Protein AF-A0A0G1GV62-F1 (afdb_monomer_lite)

Foldseek 3Di:
DDDPPPPPPVVVVVVVVVVVVVVVVLVVVCPPPPQQCLACVNPQANVRSLVVLVVVLVVLLVLLVCLLQPPPDQQQDDDDPPDQDDSRHSHLVNSLVVNVVSLVSSLVRLVNVLSDLDGNVPPDDDPVVSVVSSVVSVVVSVVSNVVSVVVSVVSSVVSNVCSVCVVVVVVVVVVVVVVVVVVVVVVVVVVVVVVVPPPVPDPPPPDDD

Sequence (209 aa):
MHITVFKNWRVCLAFIIMAIFVNYNIISAADDDETGKYGRENYGDLEDAISAYHENINKIFNDKLEIMVEAEDPITEPPSDDSPCTDENVSTYCVAESAIVEYMDFLAGLQEHAAYATDASQASTTISEMTEYAASRSQIISLEKEYALKALDMALAVYNEFQIMYPLHKEYQDIIKVLESYNSALADFRTTLAEWPSDFIDASTTDCK

Secondary structure (DSSP, 8-state):
----TTTTHHHHHHHHHHHHHHHHHHHTTS-S----TTSTTT-SSHHHHHHHHHHHHHHHHHHHHHHHHH-SS-B-SPPSTTPPPPTTB--HHHHHHHHHHHHHHHHHHHHHHHT-SS-GGGTT--HHHHHHHHHHHHHHHHHHHHHHHHHHHHHHHHHHHHHHHHHHHHHHHHHHHHHHHHHHHHHHHHHHHHHS-STTTTSS-----

pLDDT: mean 81.53, std 16.3, range [40.09, 96.94]

Radius of gyration: 34.92 Å; chains: 1; bounding box: 99×45×115 Å

Structure (mmCIF, N/CA/C/O backbone):
data_AF-A0A0G1GV62-F1
#
_entry.id   AF-A0A0G1GV62-F1
#
loop_
_atom_site.group_PDB
_atom_site.id
_atom_site.type_symbol
_atom_site.label_atom_id
_atom_site.label_alt_id
_atom_site.label_comp_id
_atom_site.label_asym_id
_atom_site.label_entity_id
_atom_site.label_seq_id
_atom_site.pdbx_PDB_ins_code
_atom_site.Cartn_x
_atom_site.Cartn_y
_atom_site.Cartn_z
_atom_site.occupancy
_atom_site.B_iso_or_equiv
_atom_site.auth_seq_id
_atom_site.auth_comp_id
_atom_site.auth_asym_id
_atom_site.auth_atom_id
_atom_site.pdbx_PDB_model_num
ATOM 1 N N . MET A 1 1 ? -34.201 -13.547 62.123 1.00 41.34 1 MET A N 1
ATOM 2 C CA . MET A 1 1 ? -32.983 -12.898 61.595 1.00 41.34 1 MET A CA 1
ATOM 3 C C . MET A 1 1 ? -33.441 -11.811 60.629 1.00 41.34 1 MET A C 1
ATOM 5 O O . MET A 1 1 ? -33.762 -12.111 59.491 1.00 41.34 1 MET A O 1
ATOM 9 N N . HIS A 1 2 ? -33.641 -10.586 61.125 1.00 40.09 2 HIS A N 1
ATOM 10 C CA . HIS A 1 2 ? -34.126 -9.466 60.312 1.00 40.09 2 HIS A CA 1
ATOM 11 C C . HIS A 1 2 ? -32.923 -8.777 59.674 1.00 40.09 2 HIS A C 1
ATOM 13 O O . HIS A 1 2 ? -32.150 -8.119 60.366 1.00 40.09 2 HIS A O 1
ATOM 19 N N . ILE A 1 3 ? -32.747 -8.953 58.366 1.00 51.22 3 ILE A N 1
ATOM 20 C CA . ILE A 1 3 ? -31.731 -8.224 57.610 1.00 51.22 3 ILE A CA 1
ATOM 21 C C . ILE A 1 3 ? -32.244 -6.788 57.460 1.00 51.22 3 ILE A C 1
ATOM 23 O O . ILE A 1 3 ? -33.212 -6.521 56.750 1.00 51.22 3 ILE A O 1
ATOM 27 N N . THR A 1 4 ? -31.637 -5.855 58.187 1.00 50.34 4 THR A N 1
ATOM 28 C CA . THR A 1 4 ? -31.947 -4.423 58.125 1.00 50.34 4 THR A CA 1
ATOM 29 C C . THR A 1 4 ? -31.355 -3.816 56.850 1.00 50.34 4 THR A C 1
ATOM 31 O O . THR A 1 4 ? -30.320 -3.157 56.902 1.00 50.34 4 THR A O 1
ATOM 34 N N . VAL A 1 5 ? -31.985 -4.051 55.695 1.00 53.06 5 VAL A N 1
ATOM 35 C CA . VAL A 1 5 ? -31.489 -3.568 54.385 1.00 53.06 5 VAL A CA 1
ATOM 36 C C . VAL A 1 5 ? -31.775 -2.073 54.147 1.00 53.06 5 VAL A C 1
ATOM 38 O O . VAL A 1 5 ? -31.124 -1.442 53.326 1.00 53.06 5 VAL A O 1
ATOM 41 N N . PHE A 1 6 ? -32.670 -1.431 54.904 1.00 52.16 6 PHE A N 1
ATOM 42 C CA . PHE A 1 6 ? -33.201 -0.109 54.520 1.00 52.16 6 PHE A CA 1
ATOM 43 C C . PHE A 1 6 ? -32.692 1.104 55.311 1.00 52.16 6 PHE A C 1
ATOM 45 O O . PHE A 1 6 ? -33.299 2.171 55.242 1.00 52.16 6 PHE A O 1
ATOM 52 N N . LYS A 1 7 ? -31.577 1.013 56.048 1.00 55.19 7 LYS A N 1
ATOM 53 C CA . LYS A 1 7 ? -31.100 2.181 56.819 1.00 55.19 7 LYS A CA 1
ATOM 54 C C . LYS A 1 7 ? -30.383 3.236 55.962 1.00 55.19 7 LYS A C 1
ATOM 56 O O . LYS A 1 7 ? -30.375 4.404 56.332 1.00 55.19 7 LYS A O 1
ATOM 61 N N . ASN A 1 8 ? -29.871 2.853 54.788 1.00 63.88 8 ASN A N 1
ATOM 62 C CA . ASN A 1 8 ? -29.040 3.716 53.941 1.00 63.88 8 ASN A CA 1
ATOM 63 C C . ASN A 1 8 ? -29.568 3.839 52.498 1.00 63.88 8 ASN A C 1
ATOM 65 O O . ASN A 1 8 ? -28.788 3.846 51.550 1.00 63.88 8 ASN A O 1
ATOM 69 N N . TRP A 1 9 ? -30.886 3.992 52.319 1.00 66.56 9 TRP A N 1
ATOM 70 C CA . TRP A 1 9 ? -31.518 4.276 51.014 1.00 66.56 9 TRP A CA 1
ATOM 71 C C . TRP A 1 9 ? -30.819 5.411 50.244 1.00 66.56 9 TRP A C 1
ATOM 73 O O . TRP A 1 9 ? -30.610 5.307 49.041 1.00 66.56 9 TRP A O 1
ATOM 83 N N . ARG A 1 10 ? -30.359 6.451 50.954 1.00 65.56 10 ARG A N 1
ATOM 84 C CA . ARG A 1 10 ? -29.602 7.571 50.370 1.00 65.56 10 ARG A CA 1
ATOM 85 C C . ARG A 1 10 ? -28.263 7.154 49.752 1.00 65.56 10 ARG A C 1
ATOM 87 O O . ARG A 1 10 ? -27.858 7.752 48.764 1.00 65.56 10 ARG A O 1
ATOM 94 N N . VAL A 1 11 ? -27.597 6.136 50.300 1.00 69.81 11 VAL A N 1
ATOM 95 C CA . VAL A 1 11 ? -26.323 5.621 49.767 1.00 69.81 11 VAL A CA 1
ATOM 96 C C . VAL A 1 11 ? -26.578 4.772 48.524 1.00 69.81 11 VAL A C 1
ATOM 98 O O . VAL A 1 11 ? -25.890 4.951 47.529 1.00 69.81 11 VAL A O 1
ATOM 101 N N . CYS A 1 12 ? -27.614 3.927 48.524 1.00 69.69 12 CYS A N 1
ATOM 102 C CA . CYS A 1 12 ? -28.009 3.185 47.321 1.00 69.69 12 CYS A CA 1
ATOM 103 C C . CYS A 1 12 ? -28.415 4.123 46.177 1.00 69.69 12 CYS A C 1
ATOM 105 O O . CYS A 1 12 ? -28.006 3.908 45.043 1.00 69.69 12 CYS A O 1
ATOM 107 N N . LEU A 1 13 ? -29.156 5.196 46.470 1.00 73.75 13 LEU A N 1
ATOM 108 C CA . LEU A 1 13 ? -29.527 6.200 45.469 1.00 73.75 13 LEU A CA 1
ATOM 109 C C . LEU A 1 13 ? -28.310 6.962 44.941 1.00 73.75 13 LEU A C 1
ATOM 111 O O . LEU A 1 13 ? -28.230 7.205 43.745 1.00 73.75 13 LEU A O 1
ATOM 115 N N . ALA A 1 14 ? -27.342 7.286 45.802 1.00 71.94 14 ALA A N 1
ATOM 116 C CA . ALA A 1 14 ? -26.087 7.898 45.377 1.00 71.94 14 ALA A CA 1
ATOM 117 C C . ALA A 1 14 ? -25.271 6.964 44.468 1.00 71.94 14 ALA A C 1
ATOM 119 O O . ALA A 1 14 ? -24.741 7.425 43.465 1.00 71.94 14 ALA A O 1
ATOM 120 N N . PHE A 1 15 ? -25.226 5.658 44.759 1.00 71.69 15 PHE A N 1
ATOM 121 C CA . PHE A 1 15 ? -24.592 4.668 43.881 1.00 71.69 15 PHE A CA 1
ATOM 122 C C . PHE A 1 15 ? -25.319 4.520 42.542 1.00 71.69 15 PHE A C 1
ATOM 124 O O . PHE A 1 15 ? -24.663 4.430 41.513 1.00 71.69 15 PHE A O 1
ATOM 131 N N . ILE A 1 16 ? -26.655 4.545 42.531 1.00 72.62 16 ILE A N 1
ATOM 132 C CA . ILE A 1 16 ? -27.442 4.476 41.293 1.00 72.62 16 ILE A CA 1
ATOM 133 C C . ILE A 1 16 ? -27.262 5.755 40.467 1.00 72.62 16 ILE A C 1
ATOM 135 O O . ILE A 1 16 ? -27.030 5.665 39.270 1.00 72.62 16 ILE A O 1
ATOM 139 N N . ILE A 1 17 ? -27.297 6.939 41.085 1.00 71.38 17 ILE A N 1
ATOM 140 C CA . ILE A 1 17 ? -27.059 8.215 40.391 1.00 71.38 17 ILE A CA 1
ATOM 141 C C . ILE A 1 17 ? -25.622 8.285 39.873 1.00 71.38 17 ILE A C 1
ATOM 143 O O . ILE A 1 17 ? -25.415 8.727 38.753 1.00 71.38 17 ILE A O 1
ATOM 147 N N . MET A 1 18 ? -24.637 7.814 40.641 1.00 68.56 18 MET A N 1
ATOM 148 C CA . MET A 1 18 ? -23.247 7.749 40.191 1.00 68.56 18 MET A CA 1
ATOM 149 C C . MET A 1 18 ? -23.082 6.740 39.048 1.00 68.56 18 MET A C 1
ATOM 151 O O . MET A 1 18 ? -22.407 7.054 38.080 1.00 68.56 18 MET A O 1
ATOM 155 N N . ALA A 1 19 ? -23.750 5.584 39.092 1.00 67.12 19 ALA A N 1
ATOM 156 C CA . ALA A 1 19 ? -23.754 4.620 37.992 1.00 67.12 19 ALA A CA 1
ATOM 157 C C . ALA A 1 19 ? -24.444 5.174 36.735 1.00 67.12 19 ALA A C 1
ATOM 159 O O . ALA A 1 19 ? -23.951 4.960 35.634 1.00 67.12 19 ALA A O 1
ATOM 160 N N . ILE A 1 20 ? -25.539 5.928 36.887 1.00 67.88 20 ILE A N 1
ATOM 161 C CA . ILE A 1 20 ? -26.210 6.623 35.780 1.00 67.88 20 ILE A CA 1
ATOM 162 C C . ILE A 1 20 ? -25.319 7.738 35.235 1.00 67.88 20 ILE A C 1
ATOM 164 O O . ILE A 1 20 ? -25.226 7.871 34.029 1.00 67.88 20 ILE A O 1
ATOM 168 N N . PHE A 1 21 ? -24.639 8.512 36.081 1.00 58.66 21 PHE A N 1
ATOM 169 C CA . PHE A 1 21 ? -23.766 9.608 35.653 1.00 58.66 21 PHE A CA 1
ATOM 170 C C . PHE A 1 21 ? -22.481 9.096 34.990 1.00 58.66 21 PHE A C 1
ATOM 172 O O . PHE A 1 21 ? -22.032 9.658 33.998 1.00 58.66 21 PHE A O 1
ATOM 179 N N . VAL A 1 22 ? -21.907 7.998 35.490 1.00 59.06 22 VAL A N 1
ATOM 180 C CA . VAL A 1 22 ? -20.773 7.314 34.854 1.00 59.06 22 VAL A CA 1
ATOM 181 C C . VAL A 1 22 ? -21.207 6.698 33.522 1.00 59.06 22 VAL A C 1
ATOM 183 O O . VAL A 1 22 ? -20.538 6.940 32.527 1.00 59.06 22 VAL A O 1
ATOM 186 N N . ASN A 1 23 ? -22.354 6.010 33.454 1.00 53.78 23 ASN A N 1
ATOM 187 C CA . ASN A 1 23 ? -22.880 5.510 32.177 1.00 53.78 23 ASN A CA 1
ATOM 188 C C . ASN A 1 23 ? -23.264 6.640 31.215 1.00 53.78 23 ASN A C 1
ATOM 190 O O . ASN A 1 23 ? -23.019 6.516 30.027 1.00 53.78 23 ASN A O 1
ATOM 194 N N . TYR A 1 24 ? -23.823 7.750 31.699 1.00 48.56 24 TYR A N 1
ATOM 195 C CA . TYR A 1 24 ? -24.191 8.887 30.857 1.00 48.56 24 TYR A CA 1
ATOM 196 C C . TYR A 1 24 ? -22.956 9.575 30.279 1.00 48.56 24 TYR A C 1
ATOM 198 O O . TYR A 1 24 ? -22.978 9.920 29.112 1.00 48.56 24 TYR A O 1
ATOM 206 N N . ASN A 1 25 ? -21.861 9.706 31.036 1.00 49.88 25 ASN A N 1
ATOM 207 C CA . ASN A 1 25 ? -20.601 10.223 30.489 1.00 49.88 25 ASN A CA 1
ATOM 208 C C . ASN A 1 25 ? -19.896 9.224 29.550 1.00 49.88 25 ASN A C 1
ATOM 210 O O . ASN A 1 25 ? -19.138 9.656 28.691 1.00 49.88 25 ASN A O 1
ATOM 214 N N . ILE A 1 26 ? -20.139 7.913 29.683 1.00 50.84 26 ILE A N 1
ATOM 215 C CA . ILE A 1 26 ? -19.696 6.909 28.695 1.00 50.84 26 ILE A CA 1
ATOM 216 C C . ILE A 1 26 ? -20.548 7.004 27.414 1.00 50.84 26 ILE A C 1
ATOM 218 O O . ILE A 1 26 ? -20.011 6.883 26.322 1.00 50.84 26 ILE A O 1
ATOM 222 N N . ILE A 1 27 ? -21.854 7.271 27.536 1.00 48.72 27 ILE A N 1
ATOM 223 C CA . ILE A 1 27 ? -22.791 7.397 26.406 1.00 48.72 27 ILE A CA 1
ATOM 224 C C . ILE A 1 27 ? -22.675 8.768 25.713 1.00 48.72 27 ILE A C 1
ATOM 226 O O . ILE A 1 27 ? -22.803 8.838 24.502 1.00 48.72 27 ILE A O 1
ATOM 230 N N . SER A 1 28 ? -22.399 9.860 26.433 1.00 42.09 28 SER A N 1
ATOM 231 C CA . SER A 1 28 ? -22.287 11.212 25.858 1.00 42.09 28 SER A CA 1
ATOM 232 C C . SER A 1 28 ? -20.890 11.549 25.330 1.00 42.09 28 SER A C 1
ATOM 234 O O . SER A 1 28 ? -20.688 12.645 24.822 1.00 42.09 28 SER A O 1
ATOM 236 N N . ALA A 1 29 ? -19.914 10.652 25.490 1.00 41.72 29 ALA A N 1
ATOM 237 C CA . ALA A 1 29 ? -18.651 10.707 24.753 1.00 41.72 29 ALA A CA 1
ATOM 238 C C . ALA A 1 29 ? -18.779 10.087 23.344 1.00 41.72 29 ALA A C 1
ATOM 240 O O . ALA A 1 29 ? -17.795 10.054 22.614 1.00 41.72 29 ALA A O 1
ATOM 241 N N . ALA A 1 30 ? -19.975 9.603 22.984 1.00 43.72 30 ALA A N 1
ATOM 242 C CA . ALA A 1 30 ? -20.330 9.076 21.669 1.00 43.72 30 ALA A CA 1
ATOM 243 C C . ALA A 1 30 ? -21.072 10.104 20.789 1.00 43.72 30 ALA A C 1
ATOM 245 O O . ALA A 1 30 ? -21.789 9.707 19.882 1.00 43.72 30 ALA A O 1
ATOM 246 N N . ASP A 1 31 ? -20.951 11.405 21.076 1.00 45.16 31 ASP A N 1
ATOM 247 C CA . ASP A 1 31 ? -21.645 12.469 20.333 1.00 45.16 31 ASP A CA 1
ATOM 248 C C . ASP A 1 31 ? -20.617 13.394 19.653 1.00 45.16 31 ASP A C 1
ATOM 250 O O . ASP A 1 31 ? -20.335 14.503 20.102 1.00 45.16 31 ASP A O 1
ATOM 254 N N . ASP A 1 32 ? -19.975 12.842 18.625 1.00 42.38 32 ASP A N 1
ATOM 255 C CA . ASP A 1 32 ? -19.823 13.478 17.312 1.00 42.38 32 ASP A CA 1
ATOM 256 C C . ASP A 1 32 ? -19.691 12.315 16.316 1.00 42.38 32 ASP A C 1
ATOM 258 O O . ASP A 1 32 ? -18.642 11.687 16.175 1.00 42.38 32 ASP A O 1
ATOM 262 N N . ASP A 1 33 ? -20.835 11.953 15.741 1.00 46.84 33 ASP A N 1
ATOM 263 C CA . ASP A 1 33 ? -21.082 10.781 14.900 1.00 46.84 33 ASP A CA 1
ATOM 264 C C . ASP A 1 33 ? -20.497 10.990 13.489 1.00 46.84 33 ASP A C 1
ATOM 266 O O . ASP A 1 33 ? -21.201 10.975 12.480 1.00 46.84 33 ASP A O 1
ATOM 270 N N . GLU A 1 34 ? -19.187 11.235 13.390 1.00 48.31 34 GLU A N 1
ATOM 271 C CA . GLU A 1 34 ? -18.471 10.788 12.197 1.00 48.31 34 GLU A CA 1
ATOM 272 C C . GLU A 1 34 ? -18.281 9.284 12.356 1.00 48.31 34 GLU A C 1
ATOM 274 O O . GLU A 1 34 ? -17.268 8.813 12.873 1.00 48.31 34 GLU A O 1
ATOM 279 N N . THR A 1 35 ? -19.298 8.524 11.942 1.00 59.44 35 THR A N 1
ATOM 280 C CA . THR A 1 35 ? -19.178 7.084 11.710 1.00 59.44 35 THR A CA 1
ATOM 281 C C . THR A 1 35 ? -17.934 6.878 10.863 1.00 59.44 35 THR A C 1
ATOM 283 O O . THR A 1 35 ? -17.905 7.274 9.690 1.00 59.44 35 THR A O 1
ATOM 286 N N . GLY A 1 36 ? -16.877 6.338 11.471 1.00 70.75 36 GLY A N 1
ATOM 287 C CA . GLY A 1 36 ? -15.596 6.205 10.798 1.00 70.75 36 GLY A CA 1
ATOM 288 C C . GLY A 1 36 ? -15.787 5.382 9.529 1.00 70.75 36 GLY A C 1
ATOM 289 O O . GLY A 1 36 ? -16.615 4.467 9.488 1.00 70.75 36 GLY A O 1
ATOM 290 N N . LYS A 1 37 ? -15.017 5.664 8.475 1.00 90.31 37 LYS A N 1
ATOM 291 C CA . LYS A 1 37 ? -15.064 4.886 7.224 1.00 90.31 37 LYS A CA 1
ATOM 292 C C . LYS A 1 37 ? -15.012 3.372 7.479 1.00 90.31 37 LYS A C 1
ATOM 294 O O . LYS A 1 37 ? -15.705 2.619 6.807 1.00 90.31 37 LYS A O 1
ATOM 299 N N . TYR A 1 38 ? -14.241 2.954 8.486 1.00 92.88 38 TYR A N 1
ATOM 300 C CA . TYR A 1 38 ? -14.067 1.567 8.939 1.00 92.88 38 TYR A CA 1
ATOM 301 C C . TYR A 1 38 ? -14.797 1.258 10.258 1.00 92.88 38 TYR A C 1
ATOM 303 O O . TYR A 1 38 ? -14.386 0.383 11.014 1.00 92.88 38 TYR A O 1
ATOM 311 N N . GLY A 1 39 ? -15.815 2.050 10.580 1.00 88.88 39 GLY A N 1
ATOM 312 C CA . GLY A 1 39 ? -16.655 1.917 11.760 1.00 88.88 39 GLY A CA 1
ATOM 313 C C . GLY A 1 39 ? -17.633 0.753 11.660 1.00 88.88 39 GLY A C 1
ATOM 314 O O . GLY A 1 39 ? -17.837 0.170 10.590 1.00 88.88 39 GLY A O 1
ATOM 315 N N . ARG A 1 40 ? -18.302 0.456 12.774 1.00 84.81 40 ARG A N 1
ATOM 316 C CA . ARG A 1 40 ? -19.173 -0.715 12.903 1.00 84.81 40 ARG A CA 1
ATOM 317 C C . ARG A 1 40 ? -20.419 -0.613 12.030 1.00 84.81 40 ARG A C 1
ATOM 319 O O . ARG A 1 40 ? -20.959 -1.631 11.600 1.00 84.81 40 ARG A O 1
ATOM 326 N N . GLU A 1 41 ? -20.895 0.603 11.780 1.00 85.94 41 GLU A N 1
ATOM 327 C CA . GLU A 1 41 ? -22.039 0.827 10.892 1.00 85.94 41 GLU A CA 1
ATOM 328 C C . GLU A 1 41 ? -21.746 0.418 9.445 1.00 85.94 41 GLU A C 1
ATOM 330 O O . GLU A 1 41 ? -22.617 -0.128 8.767 1.00 85.94 41 GLU A O 1
ATOM 335 N N . ASN A 1 42 ? -20.509 0.644 8.997 1.00 88.12 42 ASN A N 1
ATOM 336 C CA . ASN A 1 42 ? -20.049 0.293 7.656 1.00 88.12 42 ASN A CA 1
ATOM 337 C C . ASN A 1 42 ? -19.577 -1.167 7.585 1.00 88.12 42 ASN A C 1
ATOM 339 O O . ASN A 1 42 ? -19.811 -1.845 6.585 1.00 88.12 42 ASN A O 1
ATOM 343 N N . TYR A 1 43 ? -18.963 -1.660 8.662 1.00 89.06 43 TYR A N 1
ATOM 344 C CA . TYR A 1 43 ? -18.427 -3.012 8.777 1.00 89.06 43 TYR A CA 1
ATOM 345 C C . TYR A 1 43 ? -18.874 -3.623 10.104 1.00 89.06 43 TYR A C 1
ATOM 347 O O . TYR A 1 43 ? -18.310 -3.347 11.155 1.00 89.06 43 TYR A O 1
ATOM 355 N N . GLY A 1 44 ? -19.910 -4.466 10.079 1.00 84.00 44 GLY A N 1
ATOM 356 C CA . GLY A 1 44 ? -20.507 -5.015 11.305 1.00 84.00 44 GLY A CA 1
ATOM 357 C C . GLY A 1 44 ? -19.530 -5.800 12.192 1.00 84.00 44 GLY A C 1
ATOM 358 O O . GLY A 1 44 ? -19.688 -5.805 13.424 1.00 84.00 44 GLY A O 1
ATOM 359 N N . ASP A 1 45 ? -18.520 -6.408 11.566 1.00 90.25 45 ASP A N 1
ATOM 360 C CA . ASP A 1 45 ? -17.513 -7.253 12.193 1.00 90.25 45 ASP A CA 1
ATOM 361 C C . ASP A 1 45 ? -16.115 -6.614 12.055 1.00 90.25 45 ASP A C 1
ATOM 363 O O . ASP A 1 45 ? -15.761 -6.049 11.021 1.00 90.25 45 ASP A O 1
ATOM 367 N N . LEU A 1 46 ? -15.305 -6.691 13.119 1.00 90.69 46 LEU A N 1
ATOM 368 C CA . LEU A 1 46 ? -13.969 -6.074 13.167 1.00 90.69 46 LEU A CA 1
ATOM 369 C C . LEU A 1 46 ? -13.028 -6.604 12.075 1.00 90.69 46 LEU A C 1
ATOM 371 O O . LEU A 1 46 ? -12.236 -5.848 11.521 1.00 90.69 46 LEU A O 1
ATOM 375 N N . GLU A 1 47 ? -13.090 -7.900 11.783 1.00 92.00 47 GLU A N 1
ATOM 376 C CA . GLU A 1 47 ? -12.224 -8.534 10.783 1.00 92.00 47 GLU A CA 1
ATOM 377 C C . GLU A 1 47 ? -12.503 -8.017 9.364 1.00 92.00 47 GLU A C 1
ATOM 379 O O . GLU A 1 47 ? -11.566 -7.816 8.587 1.00 92.00 47 GLU A O 1
ATOM 384 N N . ASP A 1 48 ? -13.766 -7.712 9.053 1.00 93.62 48 ASP A N 1
ATOM 385 C CA . ASP A 1 48 ? -14.152 -7.118 7.771 1.00 93.62 48 ASP A CA 1
ATOM 386 C C . ASP A 1 48 ? -13.592 -5.696 7.640 1.00 93.62 48 ASP A C 1
ATOM 388 O O . ASP A 1 48 ? -13.045 -5.339 6.596 1.00 93.62 48 ASP A O 1
ATOM 392 N N . ALA A 1 49 ? -13.653 -4.904 8.719 1.00 94.31 49 ALA A N 1
ATOM 393 C CA . ALA A 1 49 ? -13.076 -3.561 8.760 1.00 94.31 49 ALA A CA 1
ATOM 394 C C . ALA A 1 49 ? -11.552 -3.584 8.542 1.00 94.31 49 ALA A C 1
ATOM 396 O O . ALA A 1 49 ? -11.020 -2.791 7.762 1.00 94.31 49 ALA A O 1
ATOM 397 N N . ILE A 1 50 ? -10.851 -4.517 9.200 1.00 95.25 50 ILE A N 1
ATOM 398 C CA . ILE A 1 50 ? -9.403 -4.727 9.036 1.00 95.25 50 ILE A CA 1
ATOM 399 C C . ILE A 1 50 ? -9.079 -5.113 7.590 1.00 95.25 50 ILE A C 1
ATOM 401 O O . ILE A 1 50 ? -8.192 -4.525 6.972 1.00 95.25 50 ILE A O 1
ATOM 405 N N . SER A 1 51 ? -9.814 -6.074 7.033 1.00 96.00 51 SER A N 1
ATOM 406 C CA . SER A 1 51 ? -9.589 -6.558 5.668 1.00 96.00 51 SER A CA 1
ATOM 407 C C . SER A 1 51 ? -9.788 -5.446 4.640 1.00 96.00 51 SER A C 1
ATOM 409 O O . SER A 1 51 ? -8.924 -5.229 3.792 1.00 96.00 51 SER A O 1
ATOM 411 N N . ALA A 1 52 ? -10.871 -4.676 4.769 1.00 96.69 52 ALA A N 1
ATOM 412 C CA . ALA A 1 52 ? -11.168 -3.555 3.886 1.00 96.69 52 ALA A CA 1
ATOM 413 C C . ALA A 1 52 ? -10.089 -2.461 3.933 1.00 96.69 52 ALA A C 1
ATOM 415 O O . ALA A 1 52 ? -9.751 -1.883 2.900 1.00 96.69 52 ALA A O 1
ATOM 416 N N . TYR A 1 53 ? -9.522 -2.183 5.111 1.00 96.69 53 TYR A N 1
ATOM 417 C CA . TYR A 1 53 ? -8.403 -1.250 5.244 1.00 96.69 53 TYR A CA 1
ATOM 418 C C . TYR A 1 53 ? -7.175 -1.726 4.458 1.00 96.69 53 TYR A C 1
ATOM 420 O O . TYR A 1 53 ? -6.650 -0.983 3.626 1.00 96.69 53 TYR A O 1
ATOM 428 N N . HIS A 1 54 ? -6.746 -2.976 4.660 1.00 96.50 54 HIS A N 1
ATOM 429 C CA . HIS A 1 54 ? -5.579 -3.523 3.958 1.00 96.50 54 HIS A CA 1
ATOM 430 C C . HIS A 1 54 ? -5.795 -3.600 2.446 1.00 96.50 54 HIS A C 1
ATOM 432 O O . HIS A 1 54 ? -4.875 -3.319 1.678 1.00 96.50 54 HIS A O 1
ATOM 438 N N . GLU A 1 55 ? -7.006 -3.930 1.993 1.00 96.94 55 GLU A N 1
ATOM 439 C CA . GLU A 1 55 ? -7.365 -3.894 0.572 1.00 96.94 55 GLU A CA 1
ATOM 440 C C . GLU A 1 55 ? -7.258 -2.481 -0.016 1.00 96.94 55 GLU A C 1
ATOM 442 O O . GLU A 1 55 ? -6.662 -2.308 -1.082 1.00 96.94 55 GLU A O 1
ATOM 447 N N . ASN A 1 56 ? -7.765 -1.464 0.685 1.00 96.50 56 ASN A N 1
ATOM 448 C CA . ASN A 1 56 ? -7.697 -0.074 0.230 1.00 96.50 56 ASN A CA 1
ATOM 449 C C . ASN A 1 56 ? -6.261 0.457 0.200 1.00 96.50 56 ASN A C 1
ATOM 451 O O . ASN A 1 56 ? -5.873 1.101 -0.775 1.00 96.50 56 ASN A O 1
ATOM 455 N N . ILE A 1 57 ? -5.449 0.145 1.212 1.00 96.69 57 ILE A N 1
ATOM 456 C CA . ILE A 1 57 ? -4.024 0.490 1.210 1.00 96.69 57 ILE A CA 1
ATOM 457 C C . ILE A 1 57 ? -3.319 -0.182 0.032 1.00 96.69 57 ILE A C 1
ATOM 459 O O . ILE A 1 57 ? -2.650 0.497 -0.745 1.00 96.69 57 ILE A O 1
ATOM 463 N N . ASN A 1 58 ? -3.511 -1.488 -0.166 1.00 96.81 58 ASN A N 1
ATOM 464 C CA . ASN A 1 58 ? -2.919 -2.200 -1.299 1.00 96.81 58 ASN A CA 1
ATOM 465 C C . ASN A 1 58 ? -3.320 -1.574 -2.635 1.00 96.81 58 ASN A C 1
ATOM 467 O O . ASN A 1 58 ? -2.481 -1.441 -3.523 1.00 96.81 58 ASN A O 1
ATOM 471 N N . LYS A 1 59 ? -4.581 -1.161 -2.772 1.00 96.94 59 LYS A N 1
ATOM 472 C CA . LYS A 1 59 ? -5.059 -0.463 -3.960 1.00 96.94 59 LYS A CA 1
ATOM 473 C C . LYS A 1 59 ? -4.320 0.859 -4.181 1.00 96.94 59 LYS A C 1
ATOM 475 O O . LYS A 1 59 ? -3.823 1.070 -5.278 1.00 96.94 59 LYS A O 1
ATOM 480 N N . ILE A 1 60 ? -4.166 1.696 -3.151 1.00 95.50 60 ILE A N 1
ATOM 481 C CA . ILE A 1 60 ? -3.413 2.961 -3.251 1.00 95.50 60 ILE A CA 1
ATOM 482 C C . ILE A 1 60 ? -1.999 2.716 -3.781 1.00 95.50 60 ILE A C 1
ATOM 484 O O . ILE A 1 60 ? -1.565 3.388 -4.715 1.00 95.50 60 ILE A O 1
ATOM 488 N N . PHE A 1 61 ? -1.279 1.749 -3.211 1.00 96.81 61 PHE A N 1
ATOM 489 C CA . PHE A 1 61 ? 0.081 1.445 -3.655 1.00 96.81 61 PHE A CA 1
ATOM 490 C C . PHE A 1 61 ? 0.110 0.878 -5.078 1.00 96.81 61 PHE A C 1
ATOM 492 O O . PHE A 1 61 ? 0.926 1.317 -5.886 1.00 96.81 61 PHE A O 1
ATOM 499 N N . ASN A 1 62 ? -0.775 -0.065 -5.405 1.00 96.12 62 ASN A N 1
ATOM 500 C CA . ASN A 1 62 ? -0.808 -0.704 -6.720 1.00 96.12 62 ASN A CA 1
ATOM 501 C C . ASN A 1 62 ? -1.177 0.279 -7.834 1.00 96.12 62 ASN A C 1
ATOM 503 O O . ASN A 1 62 ? -0.481 0.307 -8.844 1.00 96.12 62 ASN A O 1
ATOM 507 N N . ASP A 1 63 ? -2.193 1.120 -7.629 1.00 95.88 63 ASP A N 1
ATOM 508 C CA . ASP A 1 63 ? -2.622 2.124 -8.609 1.00 95.88 63 ASP A CA 1
ATOM 509 C C . ASP A 1 63 ? -1.462 3.097 -8.913 1.00 95.88 63 ASP A C 1
ATOM 511 O O . ASP A 1 63 ? -1.177 3.425 -10.063 1.00 95.88 63 ASP A O 1
ATOM 515 N N . LYS A 1 64 ? -0.712 3.518 -7.885 1.00 94.88 64 LYS A N 1
ATOM 516 C CA . LYS A 1 64 ? 0.444 4.418 -8.048 1.00 94.88 64 LYS A CA 1
ATOM 517 C C . LYS A 1 64 ? 1.643 3.731 -8.705 1.00 94.88 64 LYS A C 1
ATOM 519 O O . LYS A 1 64 ? 2.339 4.357 -9.506 1.00 94.88 64 LYS A O 1
ATOM 524 N N . LEU A 1 65 ? 1.877 2.451 -8.405 1.00 95.19 65 LEU A N 1
ATOM 525 C CA . LEU A 1 65 ? 2.894 1.641 -9.082 1.00 95.19 65 LEU A CA 1
ATOM 526 C C . LEU A 1 65 ? 2.566 1.447 -10.566 1.00 95.19 65 LEU A C 1
ATOM 528 O O . LEU A 1 65 ? 3.467 1.554 -11.393 1.00 95.19 65 LEU A O 1
ATOM 532 N N . GLU A 1 66 ? 1.301 1.201 -10.910 1.00 95.06 66 GLU A N 1
ATOM 533 C CA . GLU A 1 66 ? 0.841 1.080 -12.297 1.00 95.06 66 GLU A CA 1
ATOM 534 C C . GLU A 1 66 ? 1.130 2.368 -13.074 1.00 95.06 66 GLU A C 1
ATOM 536 O O . GLU A 1 66 ? 1.815 2.326 -14.096 1.00 95.06 66 GLU A O 1
ATOM 541 N N . ILE A 1 67 ? 0.755 3.529 -12.523 1.00 94.19 67 ILE A N 1
ATOM 542 C CA . ILE A 1 67 ? 1.066 4.834 -13.128 1.00 94.19 67 ILE A CA 1
ATOM 543 C C . ILE A 1 67 ? 2.579 5.012 -13.307 1.00 94.19 67 ILE A C 1
ATOM 545 O O . ILE A 1 67 ? 3.030 5.435 -14.368 1.00 94.19 67 ILE A O 1
ATOM 549 N N . MET A 1 68 ? 3.385 4.666 -12.301 1.00 92.62 68 MET A N 1
ATOM 550 C CA . MET A 1 68 ? 4.843 4.791 -12.383 1.00 92.62 68 MET A CA 1
ATOM 551 C C . MET A 1 68 ? 5.456 3.894 -13.469 1.00 92.62 68 MET A C 1
ATOM 553 O O . MET A 1 68 ? 6.453 4.265 -14.093 1.00 92.62 68 MET A O 1
ATOM 557 N N . VAL A 1 69 ? 4.883 2.710 -13.687 1.00 92.88 69 VAL A N 1
ATOM 558 C CA . VAL A 1 69 ? 5.364 1.736 -14.670 1.00 92.88 69 VAL A CA 1
ATOM 559 C C . VAL A 1 69 ? 4.965 2.125 -16.089 1.00 92.88 69 VAL A C 1
ATOM 561 O O . VAL A 1 69 ? 5.817 2.046 -16.984 1.00 92.88 69 VAL A O 1
ATOM 564 N N . GLU A 1 70 ? 3.708 2.530 -16.276 1.00 92.00 70 GLU A N 1
ATOM 565 C CA . GLU A 1 70 ? 3.073 2.739 -17.580 1.00 92.00 70 GLU A CA 1
ATOM 566 C C . GLU A 1 70 ? 3.234 4.156 -18.137 1.00 92.00 70 GLU A C 1
ATOM 568 O O . GLU A 1 70 ? 3.304 4.318 -19.357 1.00 92.00 70 GLU A O 1
ATOM 573 N N . ALA A 1 71 ? 3.318 5.181 -17.283 1.00 89.50 71 ALA A N 1
ATOM 574 C CA . ALA A 1 71 ? 3.516 6.549 -17.743 1.00 89.50 71 ALA A CA 1
ATOM 575 C C . ALA A 1 71 ? 4.919 6.736 -18.347 1.00 89.50 71 ALA A C 1
ATOM 577 O O . ALA A 1 71 ? 5.917 6.204 -17.849 1.00 89.50 71 ALA A O 1
ATOM 578 N N . GLU A 1 72 ? 4.994 7.519 -19.427 1.00 84.31 72 GLU A N 1
ATOM 579 C CA . GLU A 1 72 ? 6.264 7.866 -20.078 1.00 84.31 72 GLU A CA 1
ATOM 580 C C . GLU A 1 72 ? 7.112 8.762 -19.162 1.00 84.31 72 GLU A C 1
ATOM 582 O O . GLU A 1 72 ? 8.266 8.434 -18.895 1.00 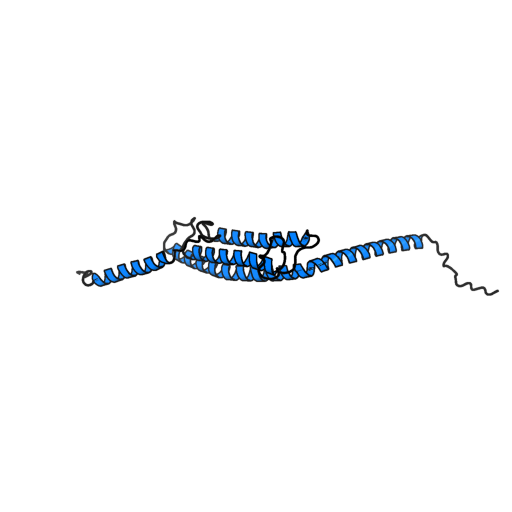84.31 72 GLU A O 1
ATOM 587 N N . ASP A 1 73 ? 6.486 9.796 -18.587 1.00 86.75 73 ASP A N 1
ATOM 588 C CA . ASP A 1 73 ? 7.091 10.750 -17.651 1.00 86.75 73 ASP A CA 1
ATOM 589 C C . ASP A 1 73 ? 6.211 10.908 -16.390 1.00 86.75 73 ASP A C 1
ATOM 591 O O . ASP A 1 73 ? 5.438 11.866 -16.280 1.00 86.75 73 ASP A O 1
ATOM 595 N N . PRO A 1 74 ? 6.258 9.958 -15.435 1.00 89.19 74 PRO A N 1
ATOM 596 C CA . PRO A 1 74 ? 5.469 10.051 -14.211 1.00 89.19 74 PRO A CA 1
ATOM 597 C C . PRO A 1 74 ? 5.910 11.234 -13.335 1.00 89.19 74 PRO A C 1
ATOM 599 O O . PRO A 1 74 ? 7.101 11.508 -13.178 1.00 89.19 74 PRO A O 1
ATOM 602 N N . ILE A 1 75 ? 4.949 11.906 -12.692 1.00 90.06 75 ILE A N 1
ATOM 603 C CA . ILE A 1 75 ? 5.233 13.011 -11.765 1.00 90.06 75 ILE A CA 1
ATOM 604 C C . ILE A 1 75 ? 5.756 12.429 -10.449 1.00 90.06 75 ILE A C 1
ATOM 606 O O . ILE A 1 75 ? 4.996 11.954 -9.607 1.00 90.06 75 ILE A O 1
ATOM 610 N N . THR A 1 76 ? 7.073 12.465 -10.275 1.00 90.19 76 THR A N 1
ATOM 611 C CA . THR A 1 76 ? 7.774 11.899 -9.111 1.00 90.19 76 THR A CA 1
ATOM 612 C C . THR A 1 76 ? 8.128 12.922 -8.041 1.00 90.19 76 THR A C 1
ATOM 614 O O . THR A 1 76 ? 8.536 12.545 -6.940 1.00 90.19 76 THR A O 1
ATOM 617 N N . GLU A 1 77 ? 8.017 14.207 -8.365 1.00 89.81 77 GLU A N 1
ATOM 618 C CA . GLU A 1 77 ? 8.336 15.295 -7.450 1.00 89.81 77 GLU A CA 1
ATOM 619 C C . GLU A 1 77 ? 7.133 15.615 -6.553 1.00 89.81 77 GLU A C 1
ATOM 621 O O . GLU A 1 77 ? 5.985 15.590 -7.016 1.00 89.81 77 GLU A O 1
ATOM 626 N N . PRO A 1 78 ? 7.370 15.907 -5.263 1.00 88.75 78 PRO A N 1
ATOM 627 C CA . PRO A 1 78 ? 6.308 16.395 -4.402 1.00 88.75 78 PRO A CA 1
ATOM 628 C C . PRO A 1 78 ? 5.774 17.732 -4.946 1.00 88.75 78 PRO A C 1
ATOM 630 O O . PRO A 1 78 ? 6.546 18.514 -5.512 1.00 88.75 78 PRO A O 1
ATOM 633 N N . PRO A 1 79 ? 4.472 18.016 -4.782 1.00 87.56 79 PRO A N 1
ATOM 634 C CA . PRO A 1 79 ? 3.895 19.288 -5.196 1.00 87.56 79 PRO A CA 1
ATOM 635 C C . PRO A 1 79 ? 4.629 20.467 -4.538 1.00 87.56 79 PRO A C 1
ATOM 637 O O . PRO A 1 79 ? 4.945 20.443 -3.349 1.00 87.56 79 PRO A O 1
ATOM 640 N N . SER A 1 80 ? 4.907 21.515 -5.316 1.00 80.88 80 SER A N 1
ATOM 641 C CA . SER A 1 80 ? 5.427 22.780 -4.790 1.00 80.88 80 SER A CA 1
ATOM 642 C C . SER A 1 80 ? 4.296 23.545 -4.093 1.00 80.88 80 SER A C 1
ATOM 644 O O . SER A 1 80 ? 3.270 23.761 -4.736 1.00 80.88 80 SER A O 1
ATOM 646 N N . ASP A 1 81 ? 4.506 23.912 -2.822 1.00 69.00 81 ASP A N 1
ATOM 647 C CA . ASP A 1 81 ? 3.673 24.711 -1.896 1.00 69.00 81 ASP A CA 1
ATOM 648 C C . ASP A 1 81 ? 2.157 24.834 -2.185 1.00 69.00 81 ASP A C 1
ATOM 650 O O . ASP A 1 81 ? 1.719 25.398 -3.189 1.00 69.00 81 ASP A O 1
ATOM 654 N N . ASP A 1 82 ? 1.355 24.379 -1.213 1.00 68.12 82 ASP A N 1
ATOM 655 C CA . ASP A 1 82 ? -0.115 24.474 -1.096 1.00 68.12 82 ASP A CA 1
ATOM 656 C C . ASP A 1 82 ? -0.958 23.816 -2.207 1.00 68.12 82 ASP A C 1
ATOM 658 O O . ASP A 1 82 ? -2.191 23.830 -2.136 1.00 68.12 82 ASP A O 1
ATOM 662 N N . SER A 1 83 ? -0.342 23.202 -3.220 1.00 77.88 83 SER A N 1
ATOM 663 C CA . SER A 1 83 ? -1.080 22.397 -4.198 1.00 77.88 83 SER A CA 1
ATOM 664 C C . SER A 1 83 ? -1.364 20.988 -3.655 1.00 77.88 83 SER A C 1
ATOM 666 O O . SER A 1 83 ? -0.452 20.339 -3.141 1.00 77.88 83 SER A O 1
ATOM 668 N N . PRO A 1 84 ? -2.619 20.499 -3.738 1.00 83.88 84 PRO A N 1
ATOM 669 C CA . PRO A 1 84 ? -2.950 19.160 -3.273 1.00 83.88 84 PRO A CA 1
ATOM 670 C C . PRO A 1 84 ? -2.274 18.109 -4.153 1.00 83.88 84 PRO A C 1
ATOM 672 O O . PRO A 1 84 ? -2.082 18.315 -5.357 1.00 83.88 84 PRO A O 1
ATOM 675 N N . CYS A 1 85 ? -1.963 16.958 -3.563 1.00 87.88 85 CYS A N 1
ATOM 676 C CA . CYS A 1 85 ? -1.532 15.798 -4.323 1.00 87.88 85 CYS A CA 1
ATOM 677 C C . CYS A 1 85 ? -2.601 15.392 -5.340 1.00 87.88 85 CYS A C 1
ATOM 679 O O . CYS A 1 85 ? -3.772 15.216 -5.009 1.00 87.88 85 CYS A O 1
ATOM 681 N N . THR A 1 86 ? -2.190 15.269 -6.601 1.00 87.44 86 THR A N 1
ATOM 682 C CA . THR A 1 86 ? -3.058 14.798 -7.679 1.00 87.44 86 THR A CA 1
ATOM 683 C C . THR A 1 86 ? -3.002 13.276 -7.783 1.00 87.44 86 THR A C 1
ATOM 685 O O . THR A 1 86 ? -2.020 12.639 -7.389 1.00 87.44 86 THR A O 1
ATOM 688 N N . ASP A 1 87 ? -4.035 12.678 -8.376 1.00 86.88 87 ASP A N 1
ATOM 689 C CA . ASP A 1 87 ? -4.092 11.227 -8.595 1.00 86.88 87 ASP A CA 1
ATOM 690 C C . ASP A 1 87 ? -2.955 10.722 -9.500 1.00 86.88 87 ASP A C 1
ATOM 692 O O . ASP A 1 87 ? -2.506 9.588 -9.358 1.00 86.88 87 ASP A O 1
ATOM 696 N N . GLU A 1 88 ? -2.407 11.586 -10.351 1.00 89.12 88 GLU A N 1
ATOM 697 C CA . GLU A 1 88 ? -1.276 11.279 -11.236 1.00 89.12 88 GLU A CA 1
ATOM 698 C C . GLU A 1 88 ? 0.094 11.445 -10.557 1.00 89.12 88 GLU A C 1
ATOM 700 O O . GLU A 1 88 ? 1.104 10.965 -11.073 1.00 89.12 88 GLU A O 1
ATOM 705 N N . ASN A 1 89 ? 0.163 12.119 -9.403 1.00 91.81 89 ASN A N 1
ATOM 706 C CA . ASN A 1 89 ? 1.418 12.292 -8.681 1.00 91.81 89 ASN A CA 1
ATOM 707 C C . ASN A 1 89 ? 1.774 10.995 -7.940 1.00 91.81 89 ASN A C 1
ATOM 709 O O . ASN A 1 89 ? 1.046 10.544 -7.047 1.00 91.81 89 ASN A O 1
ATOM 713 N N . VAL A 1 90 ? 2.902 10.403 -8.330 1.00 94.50 90 VAL A N 1
ATOM 714 C CA . VAL A 1 90 ? 3.438 9.144 -7.793 1.00 94.50 90 VAL A CA 1
ATOM 715 C C . VAL A 1 90 ? 4.617 9.373 -6.849 1.00 94.50 90 VAL A C 1
ATOM 717 O O . VAL A 1 90 ? 5.304 8.420 -6.481 1.00 94.50 90 VAL A O 1
ATOM 720 N N . SER A 1 91 ? 4.880 10.620 -6.446 1.00 93.88 91 SER A N 1
ATOM 721 C CA . SER A 1 91 ? 5.878 10.914 -5.421 1.00 93.88 91 SER A CA 1
ATOM 722 C C . SER A 1 91 ? 5.559 10.160 -4.132 1.00 93.88 91 SER A C 1
ATOM 724 O O . SER A 1 91 ? 4.403 10.069 -3.712 1.00 93.88 91 SER A O 1
ATOM 726 N N . THR A 1 92 ? 6.598 9.657 -3.464 1.00 94.00 92 THR A N 1
ATOM 727 C CA . THR A 1 92 ? 6.452 9.000 -2.155 1.00 94.00 92 THR A CA 1
ATOM 728 C C . THR A 1 92 ? 5.682 9.874 -1.156 1.00 94.00 92 THR A C 1
ATOM 730 O O . THR A 1 92 ? 4.925 9.347 -0.349 1.00 94.00 92 THR A O 1
ATOM 733 N N . TYR A 1 93 ? 5.815 11.204 -1.237 1.00 92.50 93 TYR A N 1
ATOM 734 C CA . TYR A 1 93 ? 5.045 12.140 -0.415 1.00 92.50 93 TYR A CA 1
ATOM 735 C C . TYR A 1 93 ? 3.533 11.997 -0.628 1.00 92.50 93 TYR A C 1
ATOM 737 O O . TYR A 1 93 ? 2.803 11.809 0.340 1.00 92.50 93 TYR A O 1
ATOM 745 N N . CYS A 1 94 ? 3.069 12.025 -1.880 1.00 92.25 94 CYS A N 1
ATOM 746 C CA . CYS A 1 94 ? 1.643 11.924 -2.185 1.00 92.25 94 CYS A CA 1
ATOM 747 C C . CYS A 1 94 ? 1.059 10.549 -1.856 1.00 92.25 94 CYS A C 1
ATOM 749 O O . CYS A 1 94 ? -0.070 10.456 -1.377 1.00 92.25 94 CYS A O 1
ATOM 751 N N . VAL A 1 95 ? 1.835 9.480 -2.055 1.00 94.38 95 VAL A N 1
ATOM 752 C CA . VAL A 1 95 ? 1.421 8.132 -1.637 1.00 94.38 95 VAL A CA 1
ATOM 753 C C . VAL A 1 95 ? 1.315 8.042 -0.116 1.00 94.38 95 VAL A C 1
ATOM 755 O O . VAL A 1 95 ? 0.332 7.510 0.397 1.00 94.38 95 VAL A O 1
ATOM 758 N N . ALA A 1 96 ? 2.283 8.609 0.611 1.00 94.44 96 ALA A N 1
ATOM 759 C CA . ALA A 1 96 ? 2.248 8.673 2.067 1.00 94.44 96 ALA A CA 1
ATOM 760 C C . ALA A 1 96 ? 1.051 9.481 2.573 1.00 94.44 96 ALA A C 1
ATOM 762 O O . ALA A 1 96 ? 0.376 9.029 3.489 1.00 94.44 96 ALA A O 1
ATOM 763 N N . GLU A 1 97 ? 0.753 10.633 1.972 1.00 92.06 97 GLU A N 1
ATOM 764 C CA . GLU A 1 97 ? -0.405 11.447 2.344 1.00 92.06 97 GLU A CA 1
ATOM 765 C C . GLU A 1 97 ? -1.710 10.653 2.205 1.00 92.06 97 GLU A C 1
ATOM 767 O O . GLU A 1 97 ? -2.454 10.527 3.178 1.00 92.06 97 GLU A O 1
ATOM 772 N N . SER A 1 98 ? -1.955 10.041 1.040 1.00 92.69 98 SER A N 1
ATOM 773 C CA . SER A 1 98 ? -3.161 9.230 0.816 1.00 92.69 98 SER A CA 1
ATOM 774 C C . SER A 1 98 ? -3.252 8.045 1.782 1.00 92.69 98 SER A C 1
ATOM 776 O O . SER A 1 98 ? -4.309 7.784 2.353 1.00 92.69 98 SER A O 1
ATOM 778 N N . ALA A 1 99 ? -2.143 7.341 2.011 1.00 94.12 99 ALA A N 1
ATOM 779 C CA . ALA A 1 99 ? -2.124 6.180 2.893 1.00 94.12 99 ALA A CA 1
ATOM 780 C C . ALA A 1 99 ? -2.268 6.551 4.382 1.00 94.12 99 ALA A C 1
ATOM 782 O O . ALA A 1 99 ? -2.872 5.799 5.148 1.00 94.12 99 ALA A O 1
ATOM 783 N N . ILE A 1 100 ? -1.758 7.714 4.803 1.00 92.31 100 ILE A N 1
ATOM 784 C CA . ILE A 1 100 ? -1.937 8.233 6.166 1.00 92.31 100 ILE A CA 1
ATOM 785 C C . ILE A 1 100 ? -3.395 8.620 6.401 1.00 92.31 100 ILE A C 1
ATOM 787 O O . ILE A 1 100 ? -3.918 8.300 7.465 1.00 92.31 100 ILE A O 1
ATOM 791 N N . VAL A 1 101 ? -4.059 9.265 5.438 1.00 91.69 101 VAL A N 1
ATOM 792 C CA . VAL A 1 101 ? -5.495 9.578 5.545 1.00 91.69 101 VAL A CA 1
ATOM 793 C C . VAL A 1 101 ? -6.298 8.296 5.777 1.00 91.69 101 VAL A C 1
ATOM 795 O O . VAL A 1 101 ? -7.035 8.207 6.756 1.00 91.69 101 VAL A O 1
ATOM 798 N N . GLU A 1 102 ? -6.061 7.259 4.970 1.00 93.81 102 GLU A N 1
ATOM 799 C CA . GLU A 1 102 ? -6.701 5.950 5.161 1.00 93.81 102 GLU A CA 1
ATOM 800 C C . GLU A 1 102 ? -6.389 5.309 6.518 1.00 93.81 102 GLU A C 1
ATOM 802 O O . GLU A 1 102 ? -7.262 4.715 7.150 1.00 93.81 102 GLU A O 1
ATOM 807 N N . TYR A 1 103 ? -5.147 5.425 6.992 1.00 94.25 103 TYR A N 1
ATOM 808 C CA . TYR A 1 103 ? -4.755 4.911 8.301 1.00 94.25 103 TYR A CA 1
ATOM 809 C C . TYR A 1 103 ? -5.447 5.657 9.450 1.00 94.25 103 TYR A C 1
ATOM 811 O O . TYR A 1 103 ? -5.866 5.029 10.422 1.00 94.25 103 TYR A O 1
ATOM 819 N N . MET A 1 104 ? -5.613 6.977 9.349 1.00 92.06 104 MET A N 1
ATOM 820 C CA . MET A 1 104 ? -6.325 7.770 10.354 1.00 92.06 104 MET A CA 1
ATOM 821 C C . MET A 1 104 ? -7.808 7.390 10.421 1.00 92.06 104 MET A C 1
ATOM 823 O O . MET A 1 104 ? -8.326 7.169 11.519 1.00 92.06 104 MET A O 1
ATOM 827 N N . ASP A 1 105 ? -8.458 7.215 9.270 1.00 92.38 105 ASP A N 1
ATOM 828 C CA . ASP A 1 105 ? -9.837 6.722 9.185 1.00 92.38 105 ASP A CA 1
ATOM 829 C C . ASP A 1 105 ? -9.976 5.319 9.791 1.00 92.38 105 ASP A C 1
ATOM 831 O O . ASP A 1 105 ? -10.953 5.004 10.479 1.00 92.38 105 ASP A O 1
ATOM 835 N N . PHE A 1 106 ? -8.980 4.461 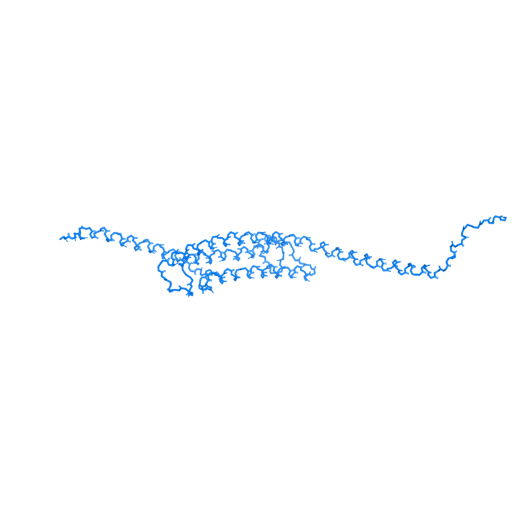9.566 1.00 94.69 106 PHE A N 1
ATOM 836 C CA . PHE A 1 106 ? -8.936 3.123 10.144 1.00 94.69 106 PHE A CA 1
ATOM 837 C C . PHE A 1 106 ? -8.771 3.153 11.664 1.00 94.69 106 PHE A C 1
ATOM 839 O O . PHE A 1 106 ? -9.463 2.422 12.373 1.00 94.69 106 PHE A O 1
ATOM 846 N N . LEU A 1 107 ? -7.924 4.037 12.202 1.00 92.56 107 LEU A N 1
ATOM 847 C CA . LEU A 1 107 ? -7.785 4.218 13.648 1.00 92.56 107 LEU A CA 1
ATOM 848 C C . LEU A 1 107 ? -9.094 4.659 14.308 1.00 92.56 107 LEU A C 1
ATOM 850 O O . LEU A 1 107 ? -9.407 4.162 15.397 1.00 92.56 107 LEU A O 1
ATOM 854 N N . ALA A 1 108 ? -9.840 5.556 13.658 1.00 91.12 108 ALA A N 1
ATOM 855 C CA . ALA A 1 108 ? -11.161 5.978 14.108 1.00 91.12 108 ALA A CA 1
ATOM 856 C C . ALA A 1 108 ? -12.144 4.795 14.114 1.00 91.12 108 ALA A C 1
ATOM 858 O O . ALA A 1 108 ? -12.763 4.520 15.145 1.00 91.12 108 ALA A O 1
ATOM 859 N N . GLY A 1 109 ? -12.194 4.015 13.028 1.00 91.44 109 GLY A N 1
ATOM 860 C CA . GLY A 1 109 ? -13.007 2.797 12.951 1.00 91.44 109 GLY A CA 1
ATOM 861 C C . GLY A 1 109 ? -12.663 1.780 14.045 1.00 91.44 109 GLY A C 1
ATOM 862 O O . GLY A 1 109 ? -13.532 1.329 14.788 1.00 91.44 109 GLY A O 1
ATOM 863 N N . LEU A 1 110 ? -11.376 1.486 14.253 1.00 91.31 110 LEU A N 1
ATOM 864 C CA . LEU A 1 110 ? -10.925 0.591 15.323 1.00 91.31 110 LEU A CA 1
ATOM 865 C C . LEU A 1 110 ? -11.323 1.081 16.722 1.00 91.31 110 LEU A C 1
ATOM 867 O O . LEU A 1 110 ? -11.598 0.269 17.607 1.00 91.31 110 LEU A O 1
ATOM 871 N N . GLN A 1 111 ? -11.317 2.395 16.954 1.00 89.56 111 GLN A N 1
ATOM 872 C CA . GLN A 1 111 ? -11.756 2.974 18.221 1.00 89.56 111 GLN A CA 1
ATOM 873 C C . GLN A 1 111 ? -13.262 2.788 18.436 1.00 89.56 111 GLN A C 1
ATOM 875 O O . GLN A 1 111 ? -13.673 2.450 19.546 1.00 89.56 111 GLN A O 1
ATOM 880 N N . GLU A 1 112 ? -14.064 2.929 17.386 1.00 88.88 112 GLU A N 1
ATOM 881 C CA . GLU A 1 112 ? -15.495 2.636 17.424 1.00 88.88 112 GLU A CA 1
ATOM 882 C C . GLU A 1 112 ? -15.748 1.147 17.709 1.00 88.88 112 GLU A C 1
ATOM 884 O O . GLU A 1 112 ? -16.475 0.795 18.638 1.00 88.88 112 GLU A O 1
ATOM 889 N N . HIS A 1 113 ? -15.056 0.246 17.006 1.00 86.69 113 HIS A N 1
ATOM 890 C CA . HIS A 1 113 ? -15.134 -1.196 17.252 1.00 86.69 113 HIS A CA 1
ATOM 891 C C . HIS A 1 113 ? -14.706 -1.595 18.672 1.00 86.69 113 HIS A C 1
ATOM 893 O O . HIS A 1 113 ? -15.203 -2.600 19.192 1.00 86.69 113 HIS A O 1
ATOM 899 N N . ALA A 1 114 ? -13.807 -0.832 19.303 1.00 85.81 114 ALA A N 1
ATOM 900 C CA . ALA A 1 114 ? -13.374 -1.042 20.683 1.00 85.81 114 ALA A CA 1
ATOM 901 C C . ALA A 1 114 ? -14.431 -0.629 21.722 1.00 85.81 114 ALA A C 1
ATOM 903 O O . ALA A 1 114 ? -14.387 -1.117 22.853 1.00 85.81 114 ALA A O 1
ATOM 904 N N . ALA A 1 115 ? -15.389 0.232 21.360 1.00 84.88 115 ALA A N 1
ATOM 905 C CA . ALA A 1 115 ? -16.498 0.611 22.238 1.00 84.88 115 ALA A CA 1
ATOM 906 C C . ALA A 1 115 ? -17.498 -0.540 22.456 1.00 84.88 115 ALA A C 1
ATOM 908 O O . ALA A 1 115 ? -18.291 -0.512 23.400 1.00 84.88 115 ALA A O 1
ATOM 909 N N . TYR A 1 116 ? -17.443 -1.576 21.614 1.00 80.94 116 TYR A N 1
ATOM 910 C CA . TYR A 1 116 ? -18.351 -2.714 21.654 1.00 80.94 116 TYR A CA 1
ATOM 911 C C . TYR A 1 116 ? -17.656 -3.988 22.132 1.00 80.94 116 TYR A C 1
ATOM 913 O O . TYR A 1 116 ? -16.565 -4.343 21.690 1.00 80.94 116 TYR A O 1
ATOM 921 N N . ALA A 1 117 ? -18.335 -4.714 23.023 1.00 75.44 117 ALA A N 1
ATOM 922 C CA . ALA A 1 117 ? -17.830 -5.978 23.547 1.00 75.44 117 ALA A CA 1
ATOM 923 C C . ALA A 1 117 ? -17.871 -7.108 22.510 1.00 75.44 117 ALA A C 1
ATOM 925 O O . ALA A 1 117 ? -17.055 -8.012 22.602 1.00 75.44 117 ALA A O 1
ATOM 926 N N . THR A 1 118 ? -18.797 -7.066 21.548 1.00 77.88 118 THR A N 1
ATOM 927 C CA . THR A 1 118 ? -18.983 -8.096 20.516 1.00 77.88 118 THR A CA 1
ATOM 928 C C . THR A 1 118 ? -19.280 -7.482 19.153 1.00 77.88 118 THR A C 1
ATOM 930 O O . THR A 1 118 ? -19.794 -6.362 19.061 1.00 77.88 118 THR A O 1
ATOM 933 N N . ASP A 1 119 ? -18.980 -8.237 18.098 1.00 78.88 119 ASP A N 1
ATOM 934 C CA . ASP A 1 119 ? -19.373 -7.915 16.726 1.00 78.88 119 ASP A CA 1
ATOM 935 C C . ASP A 1 119 ? -20.891 -7.978 16.523 1.00 78.88 119 ASP A C 1
ATOM 937 O O . ASP A 1 119 ? -21.631 -8.541 17.338 1.00 78.88 119 ASP A O 1
ATOM 941 N N . ALA A 1 120 ? -21.389 -7.343 15.456 1.00 72.12 120 ALA A N 1
ATOM 942 C CA . ALA A 1 120 ? -22.823 -7.323 15.148 1.00 72.12 120 ALA A CA 1
ATOM 943 C C . ALA A 1 120 ? -23.388 -8.741 14.969 1.00 72.12 120 ALA A C 1
ATOM 945 O O . ALA A 1 120 ? -24.510 -9.020 15.399 1.00 72.12 120 ALA A O 1
ATOM 946 N N . SER A 1 121 ? -22.583 -9.656 14.428 1.00 71.25 121 SER A N 1
ATOM 947 C CA . SER A 1 121 ? -22.943 -11.056 14.216 1.00 71.25 121 SER A CA 1
ATOM 948 C C . SER A 1 121 ? -23.044 -11.901 15.502 1.00 71.25 121 SER A C 1
ATOM 950 O O . SER A 1 121 ? -23.677 -12.959 15.483 1.00 71.25 121 SER A O 1
ATOM 952 N N . GLN A 1 122 ? -22.498 -11.449 16.643 1.00 67.25 122 GLN A N 1
ATOM 953 C CA . GLN A 1 122 ? -22.314 -12.272 17.857 1.00 67.25 122 GLN A CA 1
ATOM 954 C C . GLN A 1 122 ? -23.155 -11.857 19.080 1.00 67.25 122 GLN A C 1
ATOM 956 O O . GLN A 1 122 ? -22.804 -12.151 20.222 1.00 67.25 122 GLN A O 1
ATOM 961 N N . ALA A 1 123 ? -24.311 -11.221 18.888 1.00 60.56 123 ALA A N 1
ATOM 962 C CA . ALA A 1 123 ? -25.125 -10.652 19.974 1.00 60.56 123 ALA A CA 1
ATOM 963 C C . ALA A 1 123 ? -25.690 -11.637 21.043 1.00 60.56 123 ALA A C 1
ATOM 965 O O . ALA A 1 123 ? -26.422 -11.195 21.927 1.00 60.56 123 ALA A O 1
ATOM 966 N N . SER A 1 124 ? -25.401 -12.949 20.999 1.00 60.12 124 SER A N 1
ATOM 967 C CA . SER A 1 124 ? -26.048 -13.973 21.85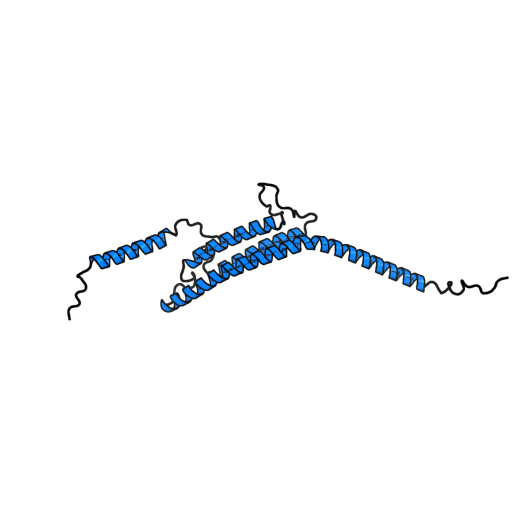6 1.00 60.12 124 SER A CA 1
ATOM 968 C C . SER A 1 124 ? -25.142 -14.745 22.836 1.00 60.12 124 SER A C 1
ATOM 970 O O . SER A 1 124 ? -25.579 -15.741 23.412 1.00 60.12 124 SER A O 1
ATOM 972 N N . THR A 1 125 ? -23.907 -14.301 23.076 1.00 65.88 125 THR A N 1
ATOM 973 C CA . THR A 1 125 ? -22.963 -14.966 24.000 1.00 65.88 125 THR A CA 1
ATOM 974 C C . THR A 1 125 ? -23.311 -14.779 25.481 1.00 65.88 125 THR A C 1
ATOM 976 O O . THR A 1 125 ? -23.897 -13.772 25.889 1.00 65.88 125 THR A O 1
ATOM 979 N N . THR A 1 126 ? -22.923 -15.738 26.325 1.00 76.69 126 THR A N 1
ATOM 980 C CA . THR A 1 126 ? -23.076 -15.628 27.784 1.00 76.69 126 THR A CA 1
ATOM 981 C C . THR A 1 126 ? -22.144 -14.558 28.372 1.00 76.69 126 THR A C 1
ATOM 983 O O . THR A 1 126 ? -21.129 -14.197 27.782 1.00 76.69 126 THR A O 1
ATOM 986 N N . ILE A 1 127 ? -22.448 -14.056 29.578 1.00 71.94 127 ILE A N 1
ATOM 987 C CA . ILE A 1 127 ? -21.649 -13.000 30.240 1.00 71.94 127 ILE A CA 1
ATOM 988 C C . ILE A 1 127 ? -20.177 -13.415 30.434 1.00 71.94 127 ILE A C 1
ATOM 990 O O . ILE A 1 127 ? -19.289 -12.576 30.311 1.00 71.94 127 ILE A O 1
ATOM 994 N N . SER A 1 128 ? -19.917 -14.697 30.723 1.00 73.94 128 SER A N 1
ATOM 995 C CA . SER A 1 128 ? -18.552 -15.216 30.909 1.00 73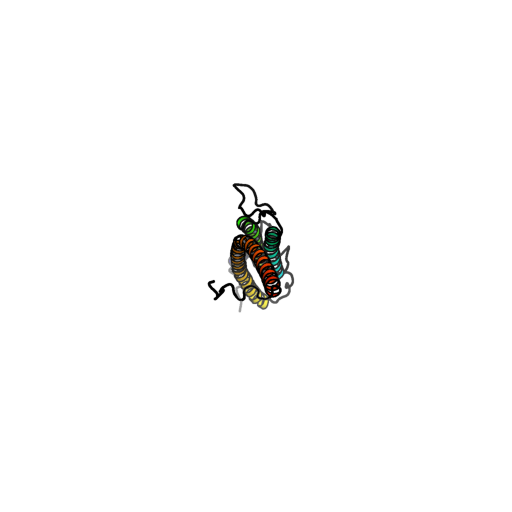.94 128 SER A CA 1
ATOM 996 C C . SER A 1 128 ? -17.758 -15.214 29.599 1.00 73.94 128 SER A C 1
ATOM 998 O O . SER A 1 128 ? -16.598 -14.812 29.579 1.00 73.94 128 SER A O 1
ATOM 1000 N N . GLU A 1 129 ? -18.394 -15.611 28.497 1.00 77.06 129 GLU A N 1
ATOM 1001 C CA . GLU A 1 129 ? -17.786 -15.611 27.159 1.00 77.06 129 GLU A CA 1
ATOM 1002 C C . GLU A 1 129 ? -17.541 -14.180 26.665 1.00 77.06 129 GLU A C 1
ATOM 1004 O O . GLU A 1 129 ? -16.511 -13.895 26.062 1.00 77.06 129 GLU A O 1
ATOM 1009 N N . MET A 1 130 ? -18.438 -13.247 27.002 1.00 77.06 130 MET A N 1
ATOM 1010 C CA . MET A 1 130 ? -18.317 -11.843 26.612 1.00 77.06 130 MET A CA 1
ATOM 1011 C C . MET A 1 130 ? -17.070 -11.174 27.208 1.00 77.06 130 MET A C 1
ATOM 1013 O O . MET A 1 130 ? -16.442 -10.354 26.544 1.00 77.06 130 MET A O 1
ATOM 1017 N N . THR A 1 131 ? -16.675 -11.524 28.440 1.00 78.19 131 THR A N 1
ATOM 1018 C CA . THR A 1 131 ? -15.454 -10.967 29.050 1.00 78.19 131 THR A CA 1
ATOM 1019 C C . THR A 1 131 ? -14.172 -11.474 28.398 1.00 78.19 131 THR A C 1
ATOM 1021 O O . THR A 1 131 ? -13.245 -10.691 28.196 1.00 78.19 131 THR A O 1
ATOM 1024 N N . GLU A 1 132 ? -14.116 -12.760 28.047 1.00 80.69 132 GLU A N 1
ATOM 1025 C CA . GLU A 1 132 ? -12.959 -13.341 27.355 1.00 80.69 132 GLU A CA 1
ATOM 1026 C C . GLU A 1 132 ? -12.847 -12.792 25.932 1.00 80.69 132 GLU A C 1
ATOM 1028 O O . GLU A 1 132 ? -11.769 -12.375 25.504 1.00 80.69 132 GLU A O 1
ATOM 1033 N N . TYR A 1 133 ? -13.977 -12.708 25.231 1.00 80.38 133 TYR A N 1
ATOM 1034 C CA . TYR A 1 133 ? -14.040 -12.168 23.883 1.00 80.38 133 TYR A CA 1
ATOM 1035 C C . TYR A 1 133 ? -13.661 -10.680 23.847 1.00 80.38 133 TYR A C 1
ATOM 1037 O O . TYR A 1 133 ? -12.826 -10.285 23.038 1.00 80.38 133 TYR A O 1
ATOM 1045 N N . ALA A 1 134 ? -14.176 -9.857 24.768 1.00 81.56 134 ALA A N 1
ATOM 1046 C CA . ALA A 1 134 ? -13.811 -8.441 24.846 1.00 81.56 134 ALA A CA 1
ATOM 1047 C C . ALA A 1 134 ? -12.311 -8.235 25.134 1.00 81.56 134 ALA A C 1
ATOM 1049 O O . ALA A 1 134 ? -11.685 -7.341 24.561 1.00 81.56 134 ALA A O 1
ATOM 1050 N N . ALA A 1 135 ? -11.712 -9.075 25.988 1.00 83.56 135 ALA A N 1
ATOM 1051 C CA . ALA A 1 135 ? -10.276 -9.033 26.258 1.00 83.56 135 ALA A CA 1
ATOM 1052 C C . ALA A 1 135 ? -9.449 -9.409 25.016 1.00 83.56 135 ALA A C 1
ATOM 1054 O O . ALA A 1 135 ? -8.508 -8.695 24.666 1.00 83.56 135 ALA A O 1
ATOM 1055 N N . SER A 1 136 ? -9.829 -10.487 24.322 1.00 85.56 136 SER A N 1
ATOM 1056 C CA . SER A 1 136 ? -9.183 -10.911 23.076 1.00 85.56 136 SER A CA 1
ATOM 1057 C C . SER A 1 136 ? -9.314 -9.852 21.980 1.00 85.56 136 SER A C 1
ATOM 1059 O O . SER A 1 136 ? -8.322 -9.508 21.343 1.00 85.56 136 SER A O 1
ATOM 1061 N N . ARG A 1 137 ? -10.501 -9.266 21.812 1.00 85.81 137 ARG A N 1
ATOM 1062 C CA . ARG A 1 137 ? -10.763 -8.185 20.857 1.00 85.81 137 ARG A CA 1
ATOM 1063 C C . ARG A 1 137 ? -9.892 -6.963 21.123 1.00 85.81 137 ARG A C 1
ATOM 1065 O O . ARG A 1 137 ? -9.267 -6.448 20.204 1.00 85.81 137 ARG A O 1
ATOM 1072 N N . SER A 1 138 ? -9.815 -6.515 22.375 1.00 87.38 138 SER A N 1
ATOM 1073 C CA . SER A 1 138 ? -8.967 -5.380 22.760 1.00 87.38 138 SER A CA 1
ATOM 1074 C C . SER A 1 138 ? -7.492 -5.638 22.431 1.00 87.38 138 SER A C 1
ATOM 1076 O O . SER A 1 138 ? -6.802 -4.764 21.903 1.00 87.38 138 SER A O 1
ATOM 1078 N N . GLN A 1 139 ? -7.022 -6.870 22.656 1.00 90.31 139 GLN A N 1
ATOM 1079 C CA . GLN A 1 139 ? -5.678 -7.281 22.263 1.00 90.31 139 GLN A CA 1
ATOM 1080 C C . GLN A 1 139 ? -5.486 -7.259 20.739 1.00 90.31 139 GLN A C 1
ATOM 1082 O O . GLN A 1 139 ? -4.472 -6.735 20.284 1.00 90.31 139 GLN A O 1
ATOM 1087 N N . ILE A 1 140 ? -6.439 -7.783 19.960 1.00 91.19 140 ILE A N 1
ATOM 1088 C CA . ILE A 1 140 ? -6.394 -7.760 18.488 1.00 91.19 140 ILE A CA 1
ATOM 1089 C C . ILE A 1 140 ? -6.310 -6.321 17.988 1.00 91.19 140 ILE A C 1
ATOM 1091 O O . ILE A 1 140 ? -5.394 -5.999 17.247 1.00 91.19 140 ILE A O 1
ATOM 1095 N N . ILE A 1 141 ? -7.191 -5.435 18.459 1.00 91.81 141 ILE A N 1
ATOM 1096 C CA . ILE A 1 141 ? -7.194 -4.020 18.066 1.00 91.81 141 ILE A CA 1
ATOM 1097 C C . ILE A 1 141 ? -5.853 -3.354 18.399 1.00 91.81 141 ILE A C 1
ATOM 1099 O O . ILE A 1 141 ? -5.321 -2.595 17.594 1.00 91.81 141 ILE A O 1
ATOM 1103 N N . SER A 1 142 ? -5.284 -3.627 19.577 1.00 91.94 142 SER A N 1
ATOM 1104 C CA . SER A 1 142 ? -3.986 -3.065 19.960 1.00 91.94 142 SER A CA 1
ATOM 1105 C C . SER A 1 142 ? -2.848 -3.555 19.065 1.00 91.94 142 SER A C 1
ATOM 1107 O O . SER A 1 142 ? -1.985 -2.758 18.706 1.00 91.94 142 SER A O 1
ATOM 1109 N N . LEU A 1 143 ? -2.825 -4.849 18.740 1.00 94.50 143 LEU A N 1
ATOM 1110 C CA . LEU A 1 143 ? -1.818 -5.428 17.851 1.00 94.50 143 LEU A CA 1
ATOM 1111 C C . LEU A 1 143 ? -1.977 -4.900 16.428 1.00 94.50 143 LEU A C 1
ATOM 1113 O O . LEU A 1 143 ? -0.987 -4.551 15.795 1.00 94.50 143 LEU A O 1
ATOM 1117 N N . GLU A 1 144 ? -3.215 -4.779 15.959 1.00 95.00 144 GLU A N 1
ATOM 1118 C CA . GLU A 1 144 ? -3.518 -4.324 14.610 1.00 95.00 144 GLU A CA 1
ATOM 1119 C C . GLU A 1 144 ? -3.059 -2.885 14.381 1.00 95.00 144 GLU A C 1
ATOM 1121 O O . GLU A 1 144 ? -2.428 -2.603 13.371 1.00 95.00 144 GLU A O 1
ATOM 1126 N N . LYS A 1 145 ? -3.255 -1.983 15.351 1.00 93.44 145 LYS A N 1
ATOM 1127 C CA . LYS A 1 145 ? -2.721 -0.610 15.275 1.00 93.44 145 LYS A CA 1
ATOM 1128 C C . LYS A 1 145 ? -1.202 -0.588 15.099 1.00 93.44 145 LYS A C 1
ATOM 1130 O O . LYS A 1 145 ? -0.675 0.190 14.309 1.00 93.44 145 LYS A O 1
ATOM 1135 N N . GLU A 1 146 ? -0.491 -1.435 15.840 1.00 94.44 146 GLU A N 1
ATOM 1136 C CA . GLU A 1 146 ? 0.968 -1.518 15.760 1.00 94.44 146 GLU A CA 1
ATOM 1137 C C . GLU A 1 146 ? 1.432 -2.130 14.432 1.00 94.44 146 GLU A C 1
ATOM 1139 O O . GLU A 1 146 ? 2.386 -1.642 13.822 1.00 94.44 146 GLU A O 1
ATOM 1144 N N . TYR A 1 147 ? 0.776 -3.200 13.982 1.00 95.25 147 TYR A N 1
ATOM 1145 C CA . TYR A 1 147 ? 1.138 -3.900 12.755 1.00 95.25 147 TYR A CA 1
ATOM 1146 C C . TYR A 1 147 ? 0.779 -3.113 11.502 1.00 95.25 147 TYR A C 1
ATOM 1148 O O . TYR A 1 147 ? 1.621 -3.036 10.612 1.00 95.25 147 TYR A O 1
ATOM 1156 N N . ALA A 1 148 ? -0.389 -2.474 11.455 1.00 95.00 148 ALA A N 1
ATOM 1157 C CA . ALA A 1 148 ? -0.793 -1.612 10.351 1.00 95.00 148 ALA A CA 1
ATOM 1158 C C . ALA A 1 148 ? 0.204 -0.463 10.150 1.00 95.00 148 ALA A C 1
ATOM 1160 O O . ALA A 1 148 ? 0.683 -0.263 9.037 1.00 95.00 148 ALA A O 1
ATOM 1161 N N . LEU A 1 149 ? 0.615 0.218 11.228 1.00 93.94 149 LEU A N 1
ATOM 1162 C CA . LEU A 1 149 ? 1.612 1.288 11.139 1.00 93.94 149 LEU A CA 1
ATOM 1163 C C . LEU A 1 149 ? 2.964 0.778 10.626 1.00 93.94 149 LEU A C 1
ATOM 1165 O O . LEU A 1 149 ? 3.547 1.359 9.716 1.00 93.94 149 LEU A O 1
ATOM 1169 N N . LYS A 1 150 ? 3.457 -0.337 11.175 1.00 95.62 150 LYS A N 1
ATOM 1170 C CA . LYS A 1 150 ? 4.730 -0.934 10.739 1.00 95.62 150 LYS A CA 1
ATOM 1171 C C . LYS A 1 150 ? 4.689 -1.401 9.287 1.00 95.62 150 LYS A C 1
ATOM 1173 O O . LYS A 1 150 ? 5.685 -1.265 8.578 1.00 95.62 150 LYS A O 1
ATOM 1178 N N . ALA A 1 151 ? 3.572 -1.986 8.864 1.00 95.44 151 ALA A N 1
ATOM 1179 C CA . ALA A 1 151 ? 3.368 -2.424 7.492 1.00 95.44 151 ALA A CA 1
ATOM 1180 C C . ALA A 1 151 ? 3.333 -1.224 6.541 1.00 95.44 151 ALA A C 1
ATOM 1182 O O . ALA A 1 151 ? 3.995 -1.264 5.507 1.00 95.44 151 ALA A O 1
ATOM 1183 N N . LEU A 1 152 ? 2.649 -0.143 6.924 1.00 94.62 152 LEU A N 1
ATOM 1184 C CA . LEU A 1 152 ? 2.615 1.106 6.171 1.00 94.62 152 LEU A CA 1
ATOM 1185 C C . LEU A 1 152 ? 4.013 1.726 6.029 1.00 94.62 152 LEU A C 1
ATOM 1187 O O . LEU A 1 152 ? 4.430 2.032 4.914 1.00 94.62 152 LEU A O 1
ATOM 1191 N N . ASP A 1 153 ? 4.765 1.846 7.126 1.00 95.00 153 ASP A N 1
ATOM 1192 C CA . ASP A 1 153 ? 6.139 2.366 7.109 1.00 95.00 153 ASP A CA 1
ATOM 1193 C C . ASP A 1 153 ? 7.043 1.539 6.181 1.00 95.00 153 ASP A C 1
ATOM 1195 O O . ASP A 1 153 ? 7.820 2.082 5.392 1.00 95.00 153 ASP A O 1
ATOM 1199 N N . MET A 1 154 ? 6.926 0.209 6.247 1.00 95.88 154 MET A N 1
ATOM 1200 C CA . MET A 1 154 ? 7.679 -0.696 5.382 1.00 95.88 154 MET A CA 1
ATOM 1201 C C . MET A 1 154 ? 7.263 -0.557 3.915 1.00 95.88 154 MET A C 1
ATOM 1203 O O . MET A 1 154 ? 8.130 -0.506 3.045 1.00 95.88 154 MET A O 1
ATOM 1207 N N . ALA A 1 155 ? 5.963 -0.469 3.633 1.00 96.00 155 ALA A N 1
ATOM 1208 C CA . ALA A 1 155 ? 5.444 -0.293 2.282 1.00 96.00 155 ALA A CA 1
ATOM 1209 C C . ALA A 1 155 ? 5.923 1.028 1.667 1.00 96.00 155 ALA A C 1
ATOM 1211 O O . ALA A 1 155 ? 6.385 1.034 0.529 1.00 96.00 155 ALA A O 1
ATOM 1212 N N . LEU A 1 156 ? 5.908 2.126 2.429 1.00 95.50 156 LEU A N 1
ATOM 1213 C CA . LEU A 1 156 ? 6.431 3.419 1.985 1.00 95.50 156 LEU A CA 1
ATOM 1214 C C . LEU A 1 156 ? 7.939 3.378 1.721 1.00 95.50 156 LEU A C 1
ATOM 1216 O O . LEU A 1 156 ? 8.399 3.934 0.725 1.00 95.50 156 LEU A O 1
ATOM 1220 N N . ALA A 1 157 ? 8.710 2.692 2.568 1.00 95.69 157 ALA A N 1
ATOM 1221 C CA . ALA A 1 157 ? 10.143 2.519 2.348 1.00 95.69 157 ALA A CA 1
ATOM 1222 C C . ALA A 1 157 ? 10.428 1.744 1.051 1.00 95.69 157 ALA A C 1
ATOM 1224 O O . ALA A 1 157 ? 11.220 2.199 0.226 1.00 95.69 157 ALA A O 1
ATOM 1225 N N . VAL A 1 158 ? 9.738 0.617 0.840 1.00 96.00 158 VAL A N 1
ATOM 1226 C CA . VAL A 1 158 ? 9.859 -0.197 -0.381 1.00 96.00 158 VAL A CA 1
ATOM 1227 C C . VAL A 1 158 ? 9.410 0.588 -1.613 1.00 96.00 158 VAL A C 1
ATOM 1229 O O . VAL A 1 158 ? 10.067 0.532 -2.650 1.00 96.00 158 VAL A O 1
ATOM 1232 N N . TYR A 1 159 ? 8.324 1.350 -1.507 1.00 95.50 159 TYR A N 1
ATOM 1233 C CA . TYR A 1 159 ? 7.829 2.189 -2.592 1.00 95.50 159 TYR A CA 1
ATOM 1234 C C . TYR A 1 159 ? 8.846 3.267 -2.984 1.00 95.50 159 TYR A C 1
ATOM 1236 O O . TYR A 1 159 ? 9.128 3.449 -4.166 1.00 95.50 159 TYR A O 1
ATOM 1244 N N . ASN A 1 160 ? 9.462 3.936 -2.008 1.00 94.44 160 ASN A N 1
ATOM 1245 C CA . ASN A 1 160 ? 10.504 4.928 -2.261 1.00 94.44 160 ASN A CA 1
ATOM 1246 C C . ASN A 1 160 ? 11.747 4.308 -2.922 1.00 94.44 160 ASN A C 1
ATOM 1248 O O . ASN A 1 160 ? 12.312 4.879 -3.854 1.00 94.44 160 ASN A O 1
ATOM 1252 N N . GLU A 1 161 ? 12.166 3.120 -2.478 1.00 94.56 161 GLU A N 1
ATOM 1253 C CA . GLU A 1 161 ? 13.240 2.375 -3.144 1.00 94.56 161 GLU A CA 1
ATOM 1254 C C . GLU A 1 161 ? 12.867 2.029 -4.588 1.00 94.56 161 GLU A C 1
ATOM 1256 O O . GLU A 1 161 ? 13.676 2.229 -5.494 1.00 94.56 161 GLU A O 1
ATOM 1261 N N . PHE A 1 162 ? 11.637 1.569 -4.825 1.00 94.31 162 PHE A N 1
ATOM 1262 C CA . PHE A 1 162 ? 11.142 1.275 -6.166 1.00 94.31 162 PHE A CA 1
ATOM 1263 C C . PHE A 1 162 ? 11.147 2.521 -7.059 1.00 94.31 162 PHE A C 1
ATOM 1265 O O . PHE A 1 162 ? 11.656 2.459 -8.177 1.00 94.31 162 PHE A O 1
ATOM 1272 N N . GLN A 1 163 ? 10.684 3.663 -6.543 1.00 92.81 163 GLN A N 1
ATOM 1273 C CA . GLN A 1 163 ? 10.672 4.945 -7.249 1.00 92.81 163 GLN A CA 1
ATOM 1274 C C . GLN A 1 163 ? 12.068 5.350 -7.750 1.00 92.81 163 GLN A C 1
ATOM 1276 O O . GLN A 1 163 ? 12.210 5.867 -8.857 1.00 92.81 163 GLN A O 1
ATOM 1281 N N . ILE A 1 164 ? 13.110 5.085 -6.959 1.00 91.50 164 ILE A N 1
ATOM 1282 C CA . ILE A 1 164 ? 14.505 5.382 -7.317 1.00 91.50 164 ILE A CA 1
ATOM 1283 C C . ILE A 1 164 ? 15.073 4.324 -8.276 1.00 91.50 164 ILE A C 1
ATOM 1285 O O . ILE A 1 164 ? 15.809 4.648 -9.209 1.00 91.50 164 ILE A O 1
ATOM 1289 N N . MET A 1 165 ? 14.763 3.047 -8.046 1.00 93.00 165 MET A N 1
ATOM 1290 C CA . MET A 1 165 ? 15.383 1.923 -8.753 1.00 93.00 165 MET A CA 1
ATOM 1291 C C . MET A 1 165 ? 14.755 1.634 -10.117 1.00 93.00 165 MET A C 1
ATOM 1293 O O . MET A 1 165 ? 15.445 1.149 -11.013 1.00 93.00 165 MET A O 1
ATOM 1297 N N . TYR A 1 166 ? 13.470 1.919 -10.306 1.00 92.25 166 TYR A N 1
ATOM 1298 C CA . TYR A 1 166 ? 12.763 1.647 -11.554 1.00 92.25 166 TYR A CA 1
ATOM 1299 C C . TYR A 1 166 ? 13.342 2.369 -12.790 1.00 92.25 166 TYR A C 1
ATOM 1301 O O . TYR A 1 166 ? 13.584 1.693 -13.794 1.00 92.25 166 TYR A O 1
ATOM 1309 N N . PRO A 1 167 ? 13.659 3.681 -12.764 1.00 90.44 167 PRO A N 1
ATOM 1310 C CA . PRO A 1 167 ? 14.314 4.323 -13.907 1.00 90.44 167 PRO A CA 1
ATOM 1311 C C . PRO A 1 167 ? 15.694 3.714 -14.201 1.00 90.44 167 PRO A C 1
ATOM 1313 O O . PRO A 1 167 ? 16.023 3.466 -15.359 1.00 90.44 167 PRO A O 1
ATOM 1316 N N . LEU A 1 168 ? 16.472 3.365 -13.168 1.00 91.00 168 LEU A N 1
ATOM 1317 C CA . LEU A 1 168 ? 17.747 2.657 -13.345 1.00 91.00 168 LEU A CA 1
ATOM 1318 C C . LEU A 1 168 ? 17.547 1.285 -13.998 1.00 91.00 168 LEU A C 1
ATOM 1320 O O . LEU A 1 168 ? 18.342 0.871 -14.840 1.00 91.00 168 LEU A O 1
ATOM 1324 N N . HIS A 1 169 ? 16.481 0.574 -13.631 1.00 92.81 169 HIS A N 1
ATOM 1325 C CA . HIS A 1 169 ? 16.130 -0.699 -14.246 1.00 92.81 169 HIS A CA 1
ATOM 1326 C C . HIS A 1 169 ? 15.848 -0.553 -15.747 1.00 92.81 169 HIS A C 1
ATOM 1328 O O . HIS A 1 169 ? 16.347 -1.374 -16.518 1.00 92.81 169 HIS A O 1
ATOM 1334 N N . LYS A 1 170 ? 15.117 0.490 -16.173 1.00 91.25 170 LYS A N 1
ATOM 1335 C CA . LYS A 1 170 ? 14.880 0.773 -17.601 1.00 91.25 170 LYS A CA 1
ATOM 1336 C C . LYS A 1 170 ? 16.199 0.984 -18.357 1.00 91.25 170 LYS A C 1
ATOM 1338 O O . LYS A 1 170 ? 16.431 0.323 -19.366 1.00 91.25 170 LYS A O 1
ATOM 1343 N N . GLU A 1 171 ? 17.110 1.787 -17.809 1.00 92.50 171 GLU A N 1
ATOM 1344 C CA . GLU A 1 171 ? 18.442 2.001 -18.400 1.00 92.50 171 GLU A CA 1
ATOM 1345 C C . GLU A 1 171 ? 19.246 0.696 -18.517 1.00 92.50 171 GLU A C 1
ATOM 1347 O O . GLU A 1 171 ? 19.865 0.411 -19.545 1.00 92.50 171 GLU A O 1
ATOM 1352 N N . TYR A 1 172 ? 19.210 -0.158 -17.487 1.00 94.31 172 TYR A N 1
ATOM 1353 C CA . TYR A 1 172 ? 19.864 -1.465 -17.547 1.00 94.31 172 TYR A CA 1
ATOM 1354 C C . TYR A 1 172 ? 19.265 -2.377 -18.617 1.00 94.31 172 TYR A C 1
ATOM 1356 O O . TYR A 1 172 ? 20.021 -3.065 -19.306 1.00 94.31 172 TYR A O 1
ATOM 1364 N N . GLN A 1 173 ? 17.939 -2.391 -18.779 1.00 94.44 173 GLN A N 1
ATOM 1365 C CA . GLN A 1 173 ? 17.295 -3.163 -19.842 1.00 94.44 173 GLN A CA 1
ATOM 1366 C C . GLN A 1 173 ? 17.788 -2.725 -21.223 1.00 94.44 173 GLN A C 1
ATOM 1368 O O . GLN A 1 173 ? 18.060 -3.574 -22.073 1.00 94.44 173 GLN A O 1
ATOM 1373 N N . ASP A 1 174 ? 17.947 -1.424 -21.448 1.00 95.06 174 ASP A N 1
ATOM 1374 C CA . ASP A 1 174 ? 18.407 -0.911 -22.735 1.00 95.06 174 ASP A CA 1
ATOM 1375 C C . ASP A 1 174 ? 19.883 -1.224 -22.991 1.00 95.06 174 ASP A C 1
ATOM 1377 O O . ASP A 1 174 ? 20.236 -1.672 -24.085 1.00 95.06 174 ASP A O 1
ATOM 1381 N N . ILE A 1 175 ? 20.739 -1.127 -21.970 1.00 95.75 175 ILE A N 1
ATOM 1382 C CA . ILE A 1 175 ? 22.135 -1.581 -22.061 1.00 95.75 175 ILE A CA 1
ATOM 1383 C C . ILE A 1 175 ? 22.203 -3.075 -22.404 1.00 95.75 175 ILE A C 1
ATOM 1385 O O . ILE A 1 175 ? 22.997 -3.474 -23.259 1.00 95.75 175 ILE A O 1
ATOM 1389 N N . ILE A 1 176 ? 21.372 -3.908 -21.772 1.00 96.19 176 ILE A N 1
ATOM 1390 C CA . ILE A 1 176 ? 21.325 -5.350 -22.045 1.00 96.19 176 ILE A CA 1
ATOM 1391 C C . ILE A 1 176 ? 20.948 -5.605 -23.508 1.00 96.19 176 ILE A C 1
ATOM 1393 O O . ILE A 1 176 ? 21.669 -6.337 -24.185 1.00 96.19 176 ILE A O 1
ATOM 1397 N N . LYS A 1 177 ? 19.907 -4.946 -24.035 1.00 96.19 177 LYS A N 1
ATOM 1398 C CA . LYS A 1 177 ? 19.516 -5.066 -25.454 1.00 96.19 177 LYS A CA 1
ATOM 1399 C C . LYS A 1 177 ? 20.663 -4.689 -26.398 1.00 96.19 177 LYS A C 1
ATOM 1401 O O . LYS A 1 177 ? 20.896 -5.365 -27.402 1.00 96.19 177 LYS A O 1
ATOM 1406 N N . VAL A 1 178 ? 21.413 -3.632 -26.080 1.00 96.00 178 VAL A N 1
ATOM 1407 C CA . VAL A 1 178 ? 22.583 -3.215 -26.873 1.00 96.00 178 VAL A CA 1
ATOM 1408 C C . VAL A 1 178 ? 23.682 -4.280 -26.838 1.00 96.00 178 VAL A C 1
ATOM 1410 O O . VAL A 1 178 ? 24.245 -4.617 -27.882 1.00 96.00 178 VAL A O 1
ATOM 1413 N N . LEU A 1 179 ? 23.977 -4.848 -25.667 1.00 96.12 179 LEU A N 1
ATOM 1414 C CA . LEU A 1 179 ? 24.972 -5.914 -25.521 1.00 96.12 179 LEU A CA 1
ATOM 1415 C C . LEU A 1 179 ? 24.561 -7.197 -26.255 1.00 96.12 179 LEU A C 1
ATOM 1417 O O . LEU A 1 179 ? 25.407 -7.840 -26.879 1.00 96.12 179 LEU A O 1
ATOM 1421 N N . GLU A 1 180 ? 23.278 -7.553 -26.237 1.00 95.81 180 GLU A N 1
ATOM 1422 C CA . GLU A 1 180 ? 22.728 -8.681 -26.996 1.00 95.81 180 GLU A CA 1
ATOM 1423 C C . GLU A 1 180 ? 22.864 -8.468 -28.507 1.00 95.81 180 GLU A C 1
ATOM 1425 O O . GLU A 1 180 ? 23.323 -9.363 -29.227 1.00 95.81 180 GLU A O 1
ATOM 1430 N N . SER A 1 181 ? 22.544 -7.263 -28.988 1.00 95.44 181 SER A N 1
ATOM 1431 C CA . SER A 1 181 ? 22.736 -6.888 -30.391 1.00 95.44 181 SER A CA 1
ATOM 1432 C C . SER A 1 181 ? 24.211 -6.951 -30.790 1.00 95.44 181 SER A C 1
ATOM 1434 O O . SER A 1 181 ? 24.539 -7.440 -31.871 1.00 95.44 181 SER A O 1
ATOM 1436 N N . TYR A 1 182 ? 25.113 -6.482 -29.927 1.00 94.69 182 TYR A N 1
ATOM 1437 C CA . TYR A 1 182 ? 26.553 -6.532 -30.169 1.00 94.69 182 TYR A CA 1
ATOM 1438 C C . TYR A 1 182 ? 27.081 -7.971 -30.216 1.00 94.69 182 TYR A C 1
ATOM 1440 O O . TYR A 1 182 ? 27.842 -8.325 -31.116 1.00 94.69 182 TYR A O 1
ATOM 1448 N N . ASN A 1 183 ? 26.653 -8.824 -29.283 1.00 95.12 183 ASN A N 1
ATOM 1449 C CA . ASN A 1 183 ? 27.031 -10.235 -29.263 1.00 95.12 183 ASN A CA 1
ATOM 1450 C C . ASN A 1 183 ? 26.532 -10.976 -30.514 1.00 95.12 183 ASN A C 1
ATOM 1452 O O . ASN A 1 183 ? 27.273 -11.768 -31.095 1.00 95.12 183 ASN A O 1
ATOM 1456 N N . SER A 1 184 ? 25.312 -10.673 -30.965 1.00 94.88 184 SER A N 1
ATOM 1457 C CA . SER A 1 184 ? 24.755 -11.221 -32.208 1.00 94.88 184 SER A CA 1
ATOM 1458 C C . SER A 1 184 ? 25.589 -10.800 -33.422 1.00 94.88 184 SER A C 1
ATOM 1460 O O . SER A 1 184 ? 26.034 -11.650 -34.188 1.00 94.88 184 SER A O 1
ATOM 1462 N N . ALA A 1 185 ? 25.933 -9.512 -33.531 1.00 93.38 185 ALA A N 1
ATOM 1463 C CA . ALA A 1 185 ? 26.798 -9.015 -34.602 1.00 93.38 185 ALA A CA 1
ATOM 1464 C C . ALA A 1 185 ? 28.209 -9.638 -34.574 1.00 93.38 185 ALA A C 1
ATOM 1466 O O . ALA A 1 185 ? 28.789 -9.935 -35.620 1.00 93.38 185 ALA A O 1
ATOM 1467 N N . LEU A 1 186 ? 28.774 -9.877 -33.385 1.00 93.62 186 LEU A N 1
ATOM 1468 C CA . LEU A 1 186 ? 30.041 -10.598 -33.237 1.00 93.62 186 LEU A CA 1
ATOM 1469 C C . LEU A 1 186 ? 29.941 -12.056 -33.699 1.00 93.62 186 LEU A C 1
ATOM 1471 O O . LEU A 1 186 ? 30.901 -12.576 -34.272 1.00 93.62 186 LEU A O 1
ATOM 1475 N N . ALA A 1 187 ? 28.820 -12.729 -33.438 1.00 93.31 187 ALA A N 1
ATOM 1476 C CA . ALA A 1 187 ? 28.585 -14.092 -33.904 1.00 93.31 187 ALA A CA 1
ATOM 1477 C C . ALA A 1 187 ? 28.504 -14.153 -35.439 1.00 93.31 187 ALA A C 1
ATOM 1479 O O . ALA A 1 187 ? 29.153 -15.007 -36.050 1.00 93.31 187 ALA A O 1
ATOM 1480 N N . ASP A 1 188 ? 27.812 -13.200 -36.063 1.00 92.44 188 ASP A N 1
ATOM 1481 C CA . ASP A 1 188 ? 27.735 -13.075 -37.524 1.00 92.44 188 ASP A CA 1
ATOM 1482 C C . ASP A 1 188 ? 29.112 -12.799 -38.140 1.00 92.44 188 ASP A C 1
ATOM 1484 O O . ASP A 1 188 ? 29.513 -13.437 -39.118 1.00 92.44 188 ASP A O 1
ATOM 1488 N N . PHE A 1 189 ? 29.894 -11.907 -37.524 1.00 90.12 189 PHE A N 1
ATOM 1489 C CA . PHE A 1 189 ? 31.261 -11.620 -37.956 1.00 90.12 189 PHE A CA 1
ATOM 1490 C C . PHE A 1 189 ? 32.174 -12.848 -37.851 1.00 90.12 189 PHE A C 1
ATOM 1492 O O . PHE A 1 189 ? 32.943 -13.123 -38.770 1.00 90.12 189 PHE A O 1
ATOM 1499 N N . ARG A 1 190 ? 32.078 -13.627 -36.764 1.00 87.00 190 ARG A N 1
ATOM 1500 C CA . ARG A 1 190 ? 32.832 -14.884 -36.602 1.00 87.00 190 ARG A CA 1
ATOM 1501 C C . ARG A 1 190 ? 32.449 -15.923 -37.646 1.00 87.00 190 ARG A C 1
ATOM 1503 O O . ARG A 1 190 ? 33.335 -16.589 -38.168 1.00 87.00 190 ARG A O 1
ATOM 1510 N N . THR A 1 191 ? 31.160 -16.047 -37.948 1.00 86.88 191 THR A N 1
ATOM 1511 C CA . THR A 1 191 ? 30.663 -16.953 -38.992 1.00 86.88 191 THR A CA 1
ATOM 1512 C C . THR A 1 191 ? 31.211 -16.537 -40.354 1.00 86.88 191 THR A C 1
ATOM 1514 O O . THR A 1 191 ? 31.787 -17.359 -41.058 1.00 86.88 191 THR A O 1
ATOM 1517 N N . THR A 1 192 ? 31.162 -15.239 -40.662 1.00 84.12 192 THR A N 1
ATOM 1518 C CA . THR A 1 192 ? 31.733 -14.678 -41.894 1.00 84.12 192 THR A CA 1
ATOM 1519 C C . THR A 1 192 ? 33.241 -14.932 -41.982 1.00 84.12 192 THR A C 1
ATOM 1521 O O . THR A 1 192 ? 33.724 -15.393 -43.007 1.00 84.12 192 THR A O 1
ATOM 1524 N N . LEU A 1 193 ? 34.005 -14.693 -40.911 1.00 81.69 193 LEU A N 1
ATOM 1525 C CA . LEU A 1 193 ? 35.443 -14.990 -40.882 1.00 81.69 193 LEU A CA 1
ATOM 1526 C C . LEU A 1 193 ? 35.754 -16.485 -41.018 1.00 81.69 193 LEU A C 1
ATOM 1528 O O . LEU A 1 193 ? 36.774 -16.831 -41.601 1.00 81.69 193 LEU A O 1
ATOM 1532 N N . ALA A 1 194 ? 34.912 -17.368 -40.482 1.00 77.88 194 ALA A N 1
ATOM 1533 C CA . ALA A 1 194 ? 35.092 -18.812 -40.616 1.00 77.88 194 ALA A CA 1
ATOM 1534 C C . ALA A 1 194 ? 34.868 -19.299 -42.058 1.00 77.88 194 ALA A C 1
ATOM 1536 O O . ALA A 1 194 ? 35.482 -20.280 -42.472 1.00 77.88 194 ALA A O 1
ATOM 1537 N N . GLU A 1 195 ? 34.018 -18.610 -42.826 1.00 75.00 195 GLU A N 1
ATOM 1538 C CA . GLU A 1 195 ? 33.829 -18.860 -44.260 1.00 75.00 195 GLU A CA 1
ATOM 1539 C C . GLU A 1 195 ? 34.998 -18.361 -45.111 1.00 75.00 195 GLU A C 1
ATOM 1541 O O . GLU A 1 195 ? 35.145 -18.813 -46.244 1.00 75.00 195 GLU A O 1
ATOM 1546 N N . TRP A 1 196 ? 35.835 -17.459 -44.588 1.00 72.06 196 TRP A N 1
ATOM 1547 C CA . TRP A 1 196 ? 37.062 -17.035 -45.253 1.00 72.06 196 TRP A CA 1
ATOM 1548 C C . TRP A 1 196 ? 38.135 -18.096 -44.985 1.00 72.06 196 TRP A C 1
ATOM 1550 O O . TRP A 1 196 ? 38.671 -18.179 -43.874 1.00 72.06 196 TRP A O 1
ATOM 1560 N N . PRO A 1 197 ? 38.463 -18.945 -45.972 1.00 58.25 197 PRO A N 1
ATOM 1561 C CA . PRO A 1 197 ? 39.423 -20.007 -45.766 1.00 58.25 197 PRO A CA 1
ATOM 1562 C C . PRO A 1 197 ? 40.803 -19.367 -45.681 1.00 58.25 197 PRO A C 1
ATOM 1564 O O . PRO A 1 197 ? 41.303 -18.881 -46.679 1.00 58.25 197 PRO A O 1
ATOM 1567 N N . SER A 1 198 ? 41.376 -19.322 -44.479 1.00 55.81 198 SER A N 1
ATOM 1568 C CA . SER A 1 198 ? 42.814 -19.341 -44.177 1.00 55.81 198 SER A CA 1
ATOM 1569 C C . SER A 1 198 ? 43.815 -18.627 -45.114 1.00 55.81 198 SER A C 1
ATOM 1571 O O . SER A 1 198 ? 44.981 -19.005 -45.114 1.00 55.81 198 SER A O 1
ATOM 1573 N N . ASP A 1 199 ? 43.453 -17.577 -45.849 1.00 51.94 199 ASP A N 1
ATOM 1574 C CA . ASP A 1 199 ? 44.409 -16.785 -46.646 1.00 51.94 199 ASP A CA 1
ATOM 1575 C C . ASP A 1 199 ? 45.296 -15.891 -45.752 1.00 51.94 199 ASP A C 1
ATOM 1577 O O . ASP A 1 199 ? 46.179 -15.182 -46.224 1.00 51.94 199 ASP A O 1
ATOM 1581 N N . PHE A 1 200 ? 45.109 -15.971 -44.428 1.00 53.44 200 PHE A N 1
ATOM 1582 C CA . PHE A 1 200 ? 46.090 -15.546 -43.425 1.00 53.44 200 PHE A CA 1
ATOM 1583 C C . PHE A 1 200 ? 47.125 -16.636 -43.075 1.00 53.44 200 PHE A C 1
ATOM 1585 O O . PHE A 1 200 ? 47.896 -16.463 -42.130 1.00 53.44 200 PHE A O 1
ATOM 1592 N N . ILE A 1 201 ? 47.174 -17.755 -43.807 1.00 51.88 201 ILE A N 1
ATOM 1593 C CA . ILE A 1 201 ? 48.338 -18.647 -43.818 1.00 51.88 201 ILE A CA 1
ATOM 1594 C C . ILE A 1 201 ? 49.382 -17.996 -44.741 1.00 51.88 201 ILE A C 1
ATOM 1596 O O . ILE A 1 201 ? 49.150 -17.848 -45.934 1.00 51.88 201 ILE A O 1
ATOM 1600 N N . ASP A 1 202 ? 50.517 -17.600 -44.159 1.00 49.56 202 ASP A N 1
ATOM 1601 C CA . ASP A 1 202 ? 51.729 -17.056 -44.804 1.00 49.56 202 ASP A CA 1
ATOM 1602 C C . ASP A 1 202 ? 51.806 -15.550 -45.135 1.00 49.56 202 ASP A C 1
ATOM 1604 O O . ASP A 1 202 ? 52.409 -15.139 -46.125 1.00 49.56 202 ASP A O 1
ATOM 1608 N N . ALA A 1 203 ? 51.393 -14.680 -44.204 1.00 51.97 203 ALA A N 1
ATOM 1609 C CA . ALA A 1 203 ? 51.974 -13.324 -44.130 1.00 51.97 203 ALA A CA 1
ATOM 1610 C C . ALA A 1 203 ? 53.413 -13.300 -43.550 1.00 51.97 203 ALA A C 1
ATOM 1612 O O . ALA A 1 203 ? 53.989 -12.231 -43.3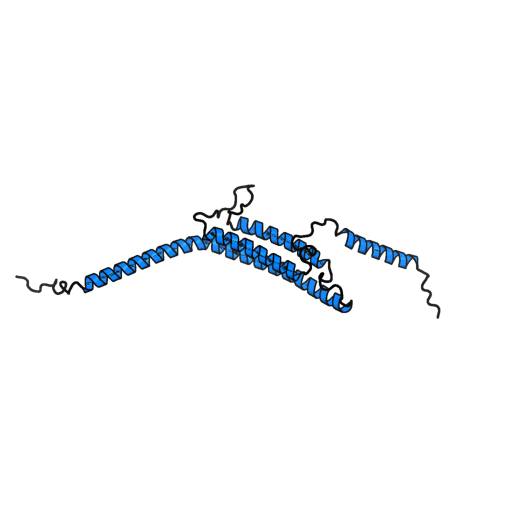49 1.00 51.97 203 ALA A O 1
ATOM 1613 N N . SER A 1 204 ? 54.017 -14.463 -43.286 1.00 57.56 204 SER A N 1
ATOM 1614 C CA . SER A 1 204 ? 55.463 -14.620 -43.117 1.00 57.56 204 SER A CA 1
ATOM 1615 C C . SER A 1 204 ? 56.040 -15.308 -44.350 1.00 57.56 204 SER A C 1
ATOM 1617 O O . SER A 1 204 ? 56.375 -16.489 -44.318 1.00 57.56 204 SER A O 1
ATOM 1619 N N . THR A 1 205 ? 56.160 -14.577 -45.456 1.00 55.44 205 THR A N 1
ATOM 1620 C CA . THR A 1 205 ? 56.960 -15.031 -46.596 1.00 55.44 205 THR A CA 1
ATOM 1621 C C . THR A 1 205 ? 58.402 -15.243 -46.127 1.00 55.44 205 THR A C 1
ATOM 1623 O O . THR A 1 205 ? 59.111 -14.277 -45.846 1.00 55.44 205 THR A O 1
ATOM 1626 N N . THR A 1 206 ? 58.853 -16.494 -46.032 1.00 57.09 206 THR A N 1
ATOM 1627 C CA . THR A 1 206 ? 60.254 -16.839 -45.727 1.00 57.09 206 THR A CA 1
ATOM 1628 C C . THR A 1 206 ? 61.201 -16.705 -46.923 1.00 57.09 206 THR A C 1
ATOM 1630 O O . THR A 1 206 ? 62.382 -16.999 -46.777 1.00 57.09 206 THR A O 1
ATOM 16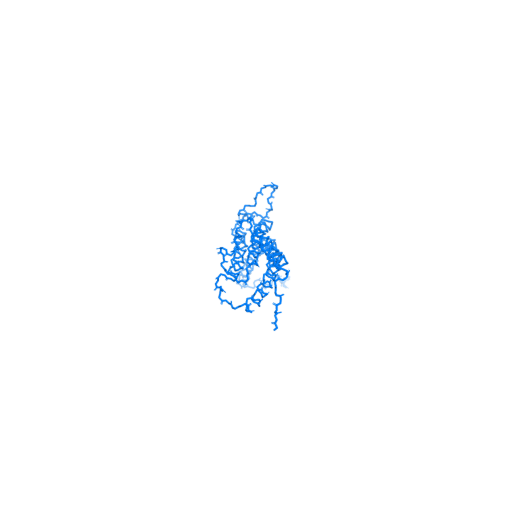33 N N . ASP A 1 207 ? 60.734 -16.227 -48.081 1.00 54.62 207 ASP A N 1
ATOM 1634 C CA . ASP A 1 207 ? 61.593 -15.956 -49.238 1.00 54.62 207 ASP A CA 1
ATOM 1635 C C . ASP A 1 207 ? 61.846 -14.450 -49.412 1.00 54.62 207 ASP A C 1
ATOM 1637 O O . ASP A 1 207 ? 61.043 -13.718 -49.993 1.00 54.62 207 ASP A O 1
ATOM 1641 N N . CYS A 1 208 ? 63.014 -13.998 -48.947 1.00 53.03 208 CYS A N 1
ATOM 1642 C CA . CYS A 1 208 ? 63.658 -12.796 -49.473 1.00 53.03 208 CYS A CA 1
ATOM 1643 C C . CYS A 1 208 ? 64.330 -13.156 -50.809 1.00 53.03 208 CYS A C 1
ATOM 1645 O O . CYS A 1 208 ? 65.259 -13.965 -50.821 1.00 53.03 208 CYS A O 1
ATOM 1647 N N . LYS A 1 209 ? 63.882 -12.551 -51.916 1.00 47.44 209 LYS A N 1
ATOM 1648 C CA . LYS A 1 209 ? 64.635 -12.513 -53.181 1.00 47.44 209 LYS A CA 1
ATOM 1649 C C . LYS A 1 209 ? 65.482 -11.254 -53.272 1.00 47.44 209 LYS A C 1
ATOM 1651 O O . LYS A 1 209 ? 64.955 -10.179 -52.913 1.00 47.44 209 LYS A O 1
#